Protein 7LTW (pdb70)

GO terms:
  GO:0005886 plasma membrane (C, IDA)
  GO:0005911 cell-cell junction (C, IDA)
  GO:0042802 identical protein binding (F, IDA)
  GO:0036057 slit diaphragm (C, IDA)
  GO:0001933 negative regulation of protein phosphorylation (P, IGI)
  GO:0098609 cell-cell adhesion (P, IGI)
  GO:0005515 protein binding (F, IPI)

Solvent-accessible surface area: 10447 Å² total; per-residue (Å²): 121,121,49,70,36,114,71,56,0,112,94,52,87,14,85,64,39,97,78,1,109,0,19,0,8,4,9,59,35,237,28,52,6,1,0,2,30,80,20,14,0,1,4,17,105,74,92,2,40,58,43,121,40,7,85,8,40,41,103,68,93,95,4,49,7,10,0,24,0,116,56,0,66,102,122,0,79,2,32,0,23,0,0,0,0,50,46,26,51,91,4,119,80,0,65,0,81,14,112,76,76,176,221,130,118,47,74,38,114,71,57,0,110,97,52,82,14,91,61,42,100,79,1,108,0,17,0,8,4,10,57,28,208,26,52,6,0,1,4,30,82,20,16,0,2,4,18,116,78,114,1,50,56,45,120,32,6,76,8,34,41,92,65,72,87,6,47,9,6,0,24,0,114,64,2,62,108,114,0,85,2,33,0,24,0,0,0,0,45,51,26,54,92,5,120,82,0,62,0,75,13,111,91,48,155,147,210

Nearest PDB structures (foldseek):
  7ltw-assembly1_A  TM=1.010E+00  e=1.486E-23  Mus musculus
  4of8-assembly2_B  TM=9.597E-01  e=4.638E-14  Drosophila melanogaster
  7lu6-assembly1_B  TM=9.644E-01  e=9.516E-14  Mus musculus
  4ofi-assembly2_C  TM=9.511E-01  e=1.732E-13  Drosophila melanogaster
  4ofd-assembly1_B  TM=9.726E-01  e=6.869E-13  Mus musculus

B-factor: mean 20.09, std 12.35, range [5.93, 94.22]

Sequence (207 aa):
ADPHFLQQPEDMVVLLGEEARLPCALGAYR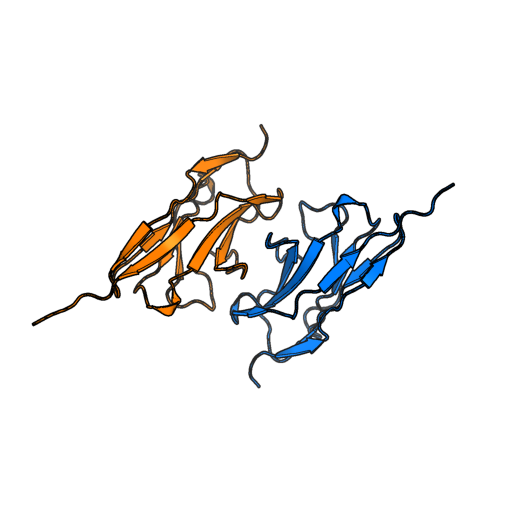RGLVQWTKDGLALGGERDLPGWSRYWISGNSASGQHDLHIKPVELEDEASYECQASQAGLRSRPAQLHVMMVPHHADPHFLQQPEDMVVLLGEEARLPCALGAYRGLVQWTKDGLALGGERDLPGWSRYWISGNSASGQHDLHIKPVEELEDEASYECQASQAGLRSRPAQLHVMVPHHH

Organism: Mus musculus (NCBI:txid10090)

Structure (mmCIF, N/CA/C/O backbone):
data_7LTW
#
_entry.id   7LTW
#
_cell.length_a   109.137
_cell.length_b   48.444
_cell.length_c   44.102
_cell.angle_alpha   90.000
_cell.angle_beta   107.006
_cell.angle_gamma   90.000
#
_symmetry.space_group_name_H-M   'C 1 2 1'
#
loop_
_entity.id
_entity.type
_entity.pdbx_description
1 polymer 'Kin of IRRE-like protein 2'
2 non-polymer 'SODIUM ION'
3 water water
#
loop_
_atom_site.group_PDB
_atom_site.id
_atom_site.type_symbol
_atom_site.label_atom_id
_atom_site.label_alt_id
_atom_site.label_comp_id
_atom_site.label_asym_id
_atom_site.label_entity_id
_atom_site.label_seq_id
_atom_site.pdbx_PDB_ins_code
_atom_site.Cartn_x
_atom_site.Cartn_y
_atom_site.Cartn_z
_atom_site.occupancy
_atom_site.B_iso_or_equiv
_atom_site.auth_seq_id
_atom_site.auth_comp_id
_atom_site.auth_asym_id
_atom_site.auth_atom_id
_atom_site.pdbx_PDB_model_num
ATOM 1 N N . ALA A 1 1 ? -23.30050 -8.36940 -5.59076 1.000 13.74682 19 ALA A N 1
ATOM 2 C CA . ALA A 1 1 ? -22.01597 -8.08320 -4.96148 1.000 14.07136 19 ALA A CA 1
ATOM 3 C C . ALA A 1 1 ? -22.19728 -7.66195 -3.50783 1.000 14.81165 19 ALA A C 1
ATOM 4 O O . ALA A 1 1 ? -23.25190 -7.15087 -3.13556 1.000 12.31919 19 ALA A O 1
ATOM 6 N N . ASP A 1 2 ? -21.17316 -7.89432 -2.68864 1.000 12.76793 20 ASP A N 1
ATOM 7 C CA . ASP A 1 2 ? -21.15207 -7.32320 -1.35072 1.000 14.24236 20 ASP A CA 1
ATOM 8 C C . ASP A 1 2 ? -20.86249 -5.82575 -1.44424 1.000 14.98126 20 ASP A C 1
ATOM 9 O O . ASP A 1 2 ? -20.25475 -5.37178 -2.41653 1.000 11.96495 20 ASP A O 1
ATOM 14 N N . PRO A 1 3 ? -21.28820 -5.03691 -0.45329 1.000 14.10342 21 PRO A N 1
ATOM 15 C CA . P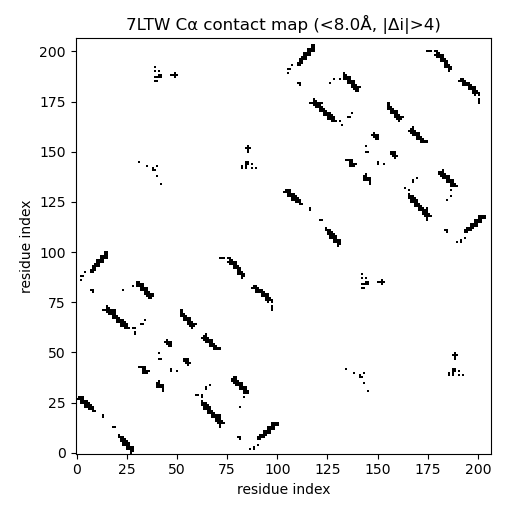RO A 1 3 ? -20.91162 -3.61715 -0.43435 1.000 9.97879 21 PRO A CA 1
ATOM 16 C C . PRO A 1 3 ? -19.40227 -3.46146 -0.55351 1.000 11.55151 21 PRO A C 1
ATOM 17 O O . PRO A 1 3 ? -18.63652 -4.20874 0.05854 1.000 11.11637 21 PRO A O 1
ATOM 21 N N . HIS A 1 4 ? -18.97493 -2.49443 -1.36703 1.000 10.88828 22 HIS A N 1
ATOM 22 C CA . HIS A 1 4 ? -17.55603 -2.27942 -1.62113 1.000 12.11723 22 HIS A CA 1
ATOM 23 C C . HIS A 1 4 ? -17.32001 -0.82967 -2.01338 1.000 11.02716 22 HIS A C 1
ATOM 24 O O . HIS A 1 4 ? -18.21602 -0.15706 -2.53186 1.000 10.79277 22 HIS A O 1
ATOM 31 N N . PHE A 1 5 ? -16.09494 -0.36091 -1.78687 1.000 10.14396 23 PHE A N 1
ATOM 32 C CA . PHE A 1 5 ? -15.72151 0.98115 -2.20951 1.000 10.00498 23 PHE A CA 1
ATOM 33 C C . PHE A 1 5 ? -15.43318 1.01601 -3.70415 1.000 14.32146 23 PHE A C 1
ATOM 34 O O . PHE A 1 5 ? -14.72227 0.15623 -4.23307 1.000 13.88960 23 PHE A O 1
ATOM 42 N N . LEU A 1 6 ? -16.00374 2.00787 -4.38311 1.000 11.21334 24 LEU A N 1
ATOM 43 C CA . LEU A 1 6 ? -15.62308 2.34163 -5.74799 1.000 11.84992 24 LEU A CA 1
ATOM 44 C C . LEU A 1 6 ? -14.63169 3.49240 -5.80820 1.000 13.55481 24 LEU A C 1
ATOM 45 O O . LEU A 1 6 ? -13.86009 3.58322 -6.76712 1.000 10.74523 24 LEU A O 1
ATOM 50 N N . GLN A 1 7 ? -14.63990 4.37496 -4.81088 1.000 9.09777 25 GLN A N 1
ATOM 51 C CA . GLN A 1 7 ? -13.63399 5.41992 -4.70474 1.000 8.44049 25 GLN A CA 1
ATOM 52 C C . GLN A 1 7 ? -13.39556 5.69875 -3.23084 1.000 9.65518 25 GLN A C 1
ATOM 53 O O . GLN A 1 7 ? -14.33958 5.70695 -2.44075 1.000 9.78842 25 GLN A O 1
ATOM 59 N N . GLN A 1 8 ? -12.13458 5.89797 -2.86231 1.000 9.33935 26 GLN A N 1
ATOM 60 C CA . GLN A 1 8 ? -11.78850 6.20410 -1.48285 1.000 10.63669 26 GLN A CA 1
ATOM 61 C C . GLN A 1 8 ? -10.97503 7.48645 -1.42952 1.000 12.02101 26 GLN A C 1
ATOM 62 O O . GLN A 1 8 ? -10.27635 7.82026 -2.39036 1.000 10.89604 26 GLN A O 1
ATOM 68 N N . PRO A 1 9 ? -11.05284 8.22901 -0.32658 1.000 10.09356 27 PRO A N 1
ATOM 69 C CA . PRO A 1 9 ? -10.27463 9.46472 -0.21678 1.000 9.47120 27 PRO A CA 1
ATOM 70 C C . PRO A 1 9 ? -8.79962 9.16660 0.00874 1.000 12.19856 27 PRO A C 1
ATOM 71 O O . PRO A 1 9 ? -8.40640 8.06317 0.38852 1.000 14.39323 27 PRO A O 1
ATOM 75 N N . GLU A 1 10 ? -7.97085 10.17544 -0.23667 1.000 14.44483 28 GLU A N 1
ATOM 76 C CA . GLU A 1 10 ? -6.54564 10.04423 0.02190 1.000 20.46722 28 GLU A CA 1
ATOM 77 C C . GLU A 1 10 ? -6.03642 11.32802 0.65585 1.000 16.77235 28 GLU A C 1
ATOM 78 O O . GLU A 1 10 ? -6.72605 12.34991 0.67360 1.000 13.11625 28 GLU A O 1
ATOM 84 N N . ASP A 1 11 ? -4.82065 11.25321 1.20004 1.000 15.09282 29 ASP A N 1
ATOM 85 C CA . ASP A 1 11 ? -4.18395 12.41835 1.80012 1.000 16.23137 29 ASP A CA 1
ATOM 86 C C . ASP A 1 11 ? -4.21752 13.58782 0.82858 1.000 14.83210 29 ASP A C 1
ATOM 87 O O . ASP A 1 11 ? -4.04878 13.41308 -0.38027 1.000 15.10904 29 ASP A O 1
ATOM 92 N N . MET A 1 12 ? -4.45049 14.78432 1.35750 1.000 14.57504 30 MET A N 1
ATOM 93 C CA . MET A 1 12 ? -4.52345 15.95906 0.50570 1.000 14.49803 30 MET A CA 1
ATOM 94 C C . MET A 1 12 ? -4.13267 17.19112 1.30695 1.000 16.80629 30 MET A C 1
ATOM 95 O O . MET A 1 12 ? -4.30993 17.24307 2.52567 1.000 13.79371 30 MET A O 1
ATOM 100 N N . VAL A 1 13 ? -3.58113 18.17574 0.60534 1.000 16.03101 31 VAL A N 1
ATOM 101 C CA . VAL A 1 13 ? -3.22053 19.46428 1.18058 1.000 14.43271 31 VAL A CA 1
ATOM 102 C C . VAL A 1 13 ? -4.06683 20.52792 0.49792 1.000 14.59276 31 VAL A C 1
ATOM 103 O O . VAL A 1 13 ? -4.13958 20.57379 -0.73657 1.000 17.44239 31 VAL A O 1
ATOM 107 N N . VAL A 1 14 ? -4.71093 21.37395 1.29609 1.000 14.63268 32 VAL A N 1
ATOM 108 C CA . VAL A 1 14 ? -5.61090 22.39680 0.78456 1.000 14.70944 32 VAL A CA 1
ATOM 109 C C . VAL A 1 14 ? -5.18250 23.74373 1.34761 1.000 17.51169 32 VAL A C 1
ATOM 110 O O . VAL A 1 14 ? -4.81206 23.84850 2.52221 1.000 16.83355 32 VAL A O 1
ATOM 114 N N . LEU A 1 15 ? -5.21168 24.76775 0.49983 1.000 15.05579 33 LEU A N 1
ATOM 115 C CA . LEU A 1 15 ? -4.87201 26.11312 0.93496 1.000 17.13111 33 LEU A CA 1
ATOM 116 C C . LEU A 1 15 ? -5.96114 26.65792 1.85033 1.000 16.06786 33 LEU A C 1
ATOM 117 O O . LEU A 1 15 ? -7.15445 26.49851 1.57750 1.000 14.73181 33 LEU A O 1
ATOM 122 N N . LEU A 1 16 ? -5.54306 27.29086 2.94903 1.000 16.17535 34 LEU A N 1
ATOM 123 C CA . LEU A 1 16 ? -6.48798 27.89048 3.88597 1.000 16.74507 34 LEU A CA 1
ATOM 124 C C . LEU A 1 16 ? -7.48907 28.76554 3.14333 1.000 18.55013 34 LEU A C 1
ATOM 125 O O . LEU A 1 16 ? -7.11026 29.57788 2.29452 1.000 16.27931 34 LEU A O 1
ATOM 130 N N . GLY A 1 17 ? -8.77574 28.56194 3.43488 1.000 14.98087 35 GLY A N 1
ATOM 131 C CA . GLY A 1 17 ? -9.83393 29.35710 2.84680 1.000 15.84652 35 GLY A CA 1
ATOM 132 C C . GLY A 1 17 ? -10.43391 28.81788 1.56353 1.000 19.84994 35 GLY A C 1
ATOM 133 O O . GLY A 1 17 ? -11.45216 29.35371 1.10684 1.000 17.70431 35 GLY A O 1
ATOM 134 N N . GLU A 1 18 ? -9.83978 27.78934 0.95924 1.000 14.18907 36 GLU A N 1
ATOM 135 C CA . GLU A 1 18 ? -10.36950 27.20401 -0.26163 1.000 16.30212 36 GLU A CA 1
ATOM 136 C C . GLU A 1 18 ? -11.38751 26.11669 0.07726 1.000 15.23744 36 GLU A C 1
ATOM 137 O O . GLU A 1 18 ? -11.69489 25.85943 1.24205 1.000 13.81396 36 GLU A O 1
ATOM 143 N N . GLU A 1 19 ? -11.92590 25.47409 -0.95499 1.000 12.27843 37 GLU A N 1
ATOM 144 C CA . GLU A 1 19 ? -12.85572 24.36555 -0.78431 1.000 15.06523 37 GLU A CA 1
ATOM 145 C C . GLU A 1 19 ? -12.11373 23.04567 -0.93744 1.000 14.98165 37 GLU A C 1
ATOM 146 O O . GLU A 1 19 ? -11.29247 22.88763 -1.84390 1.000 17.62574 37 GLU A O 1
ATOM 152 N N . ALA A 1 20 ? -12.39825 22.10247 -0.04508 1.000 12.12480 38 ALA A N 1
ATOM 153 C CA . ALA A 1 20 ? -11.83938 20.76289 -0.12802 1.000 11.76258 38 ALA A CA 1
ATOM 154 C C . ALA A 1 20 ? -12.93301 19.77066 -0.49655 1.000 12.28645 38 ALA A C 1
ATOM 155 O O . ALA A 1 20 ? -14.07643 19.90441 -0.05328 1.000 9.90379 38 ALA A O 1
ATOM 157 N N . ARG A 1 21 ? -12.58040 18.78940 -1.32707 1.000 9.79925 39 ARG A N 1
ATOM 158 C CA . ARG A 1 21 ? -13.45126 17.66420 -1.64223 1.000 12.30864 39 ARG A CA 1
ATOM 159 C C . ARG A 1 21 ? -12.71217 16.38578 -1.28690 1.000 12.50608 39 ARG A C 1
ATOM 160 O O . ARG A 1 21 ? -11.65009 16.10554 -1.85259 1.000 11.38320 39 ARG A O 1
ATOM 168 N N . LEU A 1 22 ? -13.26412 15.62163 -0.34577 1.000 8.76997 40 LEU A N 1
ATOM 169 C CA . LEU A 1 22 ? -12.74350 14.29696 -0.05092 1.000 9.73951 40 LEU A CA 1
ATOM 170 C C . LEU A 1 22 ? -13.66238 13.27448 -0.69641 1.000 10.65615 40 LEU A C 1
ATOM 171 O O . LEU A 1 22 ? -14.80660 13.11608 -0.24258 1.000 10.16536 40 LEU A O 1
ATOM 176 N N . PRO A 1 23 ? -13.22833 12.56396 -1.73325 1.000 9.43835 41 PRO A N 1
ATOM 177 C CA . PRO A 1 23 ? -14.15716 11.71575 -2.48256 1.000 7.91122 41 PRO A CA 1
ATOM 178 C C . PRO A 1 23 ? -14.43501 10.38970 -1.79929 1.000 8.90714 41 PRO A C 1
ATOM 179 O O . PRO A 1 23 ? -13.58428 9.81288 -1.11780 1.000 9.15634 41 PRO A O 1
ATOM 183 N N . CYS A 1 24 ? -15.65170 9.89969 -2.02018 1.000 8.20046 42 CYS A N 1
ATOM 184 C CA . CYS A 1 24 ? -16.03661 8.57196 -1.56317 1.000 8.78023 42 CYS A CA 1
ATOM 185 C C . CYS A 1 24 ? -17.16808 8.06390 -2.43759 1.000 8.72757 42 CYS A C 1
ATOM 186 O O . CYS A 1 24 ? -18.12755 8.79430 -2.69788 1.000 11.06870 42 CYS A O 1
ATOM 189 N N . ALA A 1 25 ? -17.05641 6.81710 -2.88237 1.000 10.47008 43 ALA A N 1
ATOM 190 C CA . ALA A 1 25 ? -18.12469 6.18301 -3.63641 1.000 9.58470 43 ALA A CA 1
ATOM 191 C C . ALA A 1 25 ? -18.22415 4.72965 -3.21094 1.000 8.79131 43 ALA A C 1
ATOM 192 O O . ALA A 1 25 ? -17.20620 4.06848 -2.98550 1.000 9.16840 43 ALA A O 1
ATOM 194 N N . LEU A 1 26 ? -19.45574 4.24153 -3.09431 1.000 11.69911 44 LEU A N 1
ATOM 195 C CA . LEU A 1 26 ? -19.71953 2.87400 -2.67254 1.000 10.51084 44 LEU A CA 1
ATOM 196 C C . LEU A 1 26 ? -20.60034 2.18099 -3.70205 1.000 12.00256 44 LEU A C 1
ATOM 197 O O . LEU A 1 26 ? -21.53349 2.78275 -4.24320 1.000 14.74475 44 LEU A O 1
ATOM 202 N N . GLY A 1 27 ? -20.28692 0.92000 -3.97694 1.000 10.71311 45 GLY A N 1
ATOM 203 C CA . GLY A 1 27 ? -21.09850 0.08140 -4.83857 1.000 14.32562 45 GLY A CA 1
ATOM 204 C C . GLY A 1 27 ? -21.84770 -0.95950 -4.02882 1.000 13.85059 45 GLY A C 1
ATOM 205 O O . GLY A 1 27 ? -21.35329 -1.44402 -3.00634 1.000 10.09571 45 GLY A O 1
ATOM 206 N N . ALA A 1 28 ? -23.05091 -1.29867 -4.50074 1.000 10.40972 46 ALA A N 1
ATOM 207 C CA . ALA A 1 28 ? -23.86396 -2.37651 -3.93095 1.000 10.71885 46 ALA A CA 1
ATOM 208 C C . ALA A 1 28 ? -24.18253 -2.11832 -2.46264 1.000 12.89369 46 ALA A C 1
ATOM 209 O O . ALA A 1 28 ? -24.12237 -3.01826 -1.62831 1.000 14.10617 46 ALA A O 1
ATOM 211 N N . TYR A 1 29 ? -24.54224 -0.87758 -2.14604 1.000 13.19026 47 TYR A N 1
ATOM 212 C CA . TYR A 1 29 ? -24.86969 -0.48439 -0.77784 1.000 14.45218 47 TYR A CA 1
ATOM 213 C C . TYR A 1 29 ? -25.85617 0.67199 -0.83006 1.000 15.05040 47 TYR A C 1
ATOM 214 O O . TYR A 1 29 ? -25.57587 1.67424 -1.49354 1.000 21.44558 47 TYR A O 1
ATOM 223 N N . ARG A 1 30 ? -26.99455 0.54193 -0.15113 1.000 18.58688 48 ARG A N 1
ATOM 224 C CA A ARG A 1 30 ? -27.98000 1.60953 -0.11219 0.519 21.81412 48 ARG A CA 1
ATOM 225 C CA B ARG A 1 30 ? -27.99295 1.59816 -0.10871 0.481 21.80942 48 ARG A CA 1
ATOM 226 C C . ARG A 1 30 ? -28.26751 2.10781 1.30080 1.000 23.41123 48 ARG A C 1
ATOM 227 O O . ARG A 1 30 ? -29.13574 2.95756 1.47392 1.000 23.89869 48 ARG A O 1
ATOM 242 N N . GLY A 1 31 ? -27.52892 1.64289 2.30262 1.000 18.39706 49 GLY A N 1
ATOM 243 C CA . GLY A 1 31 ? -27.72828 2.07035 3.67365 1.000 15.61722 49 GLY A CA 1
ATOM 244 C C . GLY A 1 31 ? -27.02258 3.37367 4.00784 1.000 17.43633 49 GLY A C 1
ATOM 245 O O . GLY A 1 31 ? -26.62219 4.15142 3.13683 1.000 16.57154 49 GLY A O 1
ATOM 246 N N . LEU A 1 32 ? -26.84574 3.59289 5.30868 1.000 13.41214 50 LEU A N 1
ATOM 247 C CA . LEU A 1 32 ? -26.27842 4.84157 5.80856 1.000 12.34162 50 LEU A CA 1
ATOM 248 C C . LEU A 1 32 ? -24.79307 4.95725 5.47618 1.000 9.62424 50 LEU A C 1
ATOM 249 O O . LEU A 1 32 ? -24.01776 4.02431 5.71739 1.000 11.37326 50 LEU A O 1
ATOM 254 N N . VAL A 1 33 ? -24.39425 6.11800 4.95189 1.000 12.52101 51 VAL A N 1
ATOM 255 C CA . VAL A 1 33 ? -22.99305 6.45346 4.71237 1.000 9.93448 51 VAL A CA 1
ATOM 256 C C . VAL A 1 33 ? -22.66250 7.72186 5.48784 1.000 9.51352 51 VAL A C 1
ATOM 257 O O . VAL A 1 33 ? -23.41661 8.70050 5.43554 1.000 10.48966 51 VAL A O 1
ATOM 261 N N . GLN A 1 34 ? -21.53185 7.72227 6.19086 1.000 8.31395 52 GLN A N 1
ATOM 262 C CA . GLN A 1 34 ? -21.12903 8.94650 6.87045 1.000 11.19099 52 GLN A CA 1
ATOM 263 C C . GLN A 1 34 ? -19.61327 9.03148 6.96858 1.000 11.84863 52 GLN A C 1
ATOM 264 O O . GLN A 1 34 ? -18.89034 8.06958 6.69510 1.000 11.51222 52 GLN A O 1
ATOM 270 N N . TRP A 1 35 ? -19.14466 10.21059 7.37129 1.000 6.97799 53 TRP A N 1
ATOM 271 C CA . TRP A 1 35 ? -17.72881 10.50901 7.51141 1.000 8.73525 53 TRP A CA 1
ATOM 272 C C . TRP A 1 35 ? -17.36358 10.64577 8.98192 1.000 8.26712 53 TRP A C 1
ATOM 273 O O . TRP A 1 35 ? -18.16153 11.11832 9.79593 1.000 11.21910 53 TRP A O 1
ATOM 284 N N . THR A 1 36 ? -16.15130 10.22399 9.31968 1.000 8.02643 54 THR A N 1
ATOM 285 C CA . THR A 1 36 ? -15.58604 10.51738 10.62488 1.000 7.86260 54 THR A CA 1
ATOM 286 C C . THR A 1 36 ? -14.39076 11.44590 10.46591 1.000 8.62417 54 THR A C 1
ATOM 287 O O . THR A 1 36 ? -13.66012 11.38489 9.47586 1.000 7.77808 54 THR A O 1
ATOM 291 N N . LYS A 1 37 ? -14.21120 12.30847 11.45887 1.000 9.60241 55 LYS A N 1
ATOM 292 C CA . LYS A 1 37 ? -13.13059 13.28767 11.51610 1.000 7.74746 55 LYS A CA 1
ATOM 293 C C . LYS A 1 37 ? -12.38275 13.03506 12.81920 1.000 10.08158 55 LYS A C 1
ATOM 294 O O . LYS A 1 37 ? -12.91008 13.31591 13.90103 1.000 10.40181 55 LYS A O 1
ATOM 300 N N . ASP A 1 38 ? -11.17500 12.47693 12.72158 1.000 10.08486 56 ASP A N 1
ATOM 301 C CA . ASP A 1 38 ? -10.42864 12.00994 13.89680 1.000 13.45370 56 ASP A CA 1
ATOM 302 C C . ASP A 1 38 ? -11.29704 11.13229 14.79845 1.000 12.46051 56 ASP A C 1
ATOM 303 O O . ASP A 1 38 ? -11.25795 11.23754 16.02713 1.000 13.77590 56 ASP A O 1
ATOM 308 N N . GLY A 1 39 ? -12.10365 10.26586 14.18476 1.000 10.63836 57 GLY A N 1
ATOM 309 C CA . GLY A 1 39 ? -12.94169 9.35527 14.93843 1.000 10.64811 57 GLY A CA 1
ATOM 310 C C . GLY A 1 39 ? -14.28170 9.90816 15.37608 1.000 11.85877 57 GLY A C 1
ATOM 311 O O . GLY A 1 39 ? -15.07217 9.16499 15.97196 1.000 12.29213 57 GLY A O 1
ATOM 312 N N . LEU A 1 40 ? -14.56203 11.18296 15.11493 1.000 9.38680 58 LEU A N 1
ATOM 313 C CA . LEU A 1 40 ? -15.85613 11.78327 15.42779 1.000 10.26989 58 LEU A CA 1
ATOM 314 C C . LEU A 1 40 ? -16.76425 11.65310 14.21043 1.000 10.23631 58 LEU A C 1
ATOM 315 O O . LEU A 1 40 ? -16.48391 12.22988 13.15609 1.000 8.97593 58 LEU A O 1
ATOM 320 N N . ALA A 1 41 ? -17.85426 10.90269 14.34982 1.000 9.30585 59 ALA A N 1
ATOM 321 C CA . ALA A 1 41 ? -18.78806 10.75648 13.24173 1.000 9.45260 59 ALA A CA 1
ATOM 322 C C . ALA A 1 41 ? -19.55765 12.05417 13.03331 1.000 11.71986 59 ALA A C 1
ATOM 323 O O . ALA A 1 41 ? -20.12481 12.61602 13.97693 1.000 10.57784 59 ALA A O 1
ATOM 325 N N . LEU A 1 42 ? -19.57203 12.53298 11.79184 1.000 9.49433 60 LEU A N 1
ATOM 326 C CA . LEU A 1 42 ? -20.20954 13.80646 11.48869 1.000 10.48184 60 LEU A CA 1
ATOM 327 C C . LEU A 1 42 ? -21.71414 13.68930 11.29101 1.000 9.89396 60 LEU A C 1
ATOM 328 O O . LEU A 1 42 ? -22.42087 14.69198 11.44194 1.000 13.04537 60 LEU A O 1
ATOM 333 N N . GLY A 1 43 ? -22.21412 12.50895 10.95540 1.000 11.01429 61 GLY A N 1
ATOM 334 C CA . GLY A 1 43 ? -23.62452 12.30089 10.69889 1.000 10.73917 61 GLY A CA 1
ATOM 335 C C . GLY A 1 43 ? -23.88919 11.91795 9.25230 1.000 11.80985 61 GLY A C 1
ATOM 336 O O . GLY A 1 43 ? -23.03251 12.02285 8.37732 1.000 14.24003 61 GLY A O 1
ATOM 337 N N . GLY A 1 44 ? -25.12353 11.47658 9.02156 1.000 13.36162 62 GLY A N 1
ATOM 338 C CA . GLY A 1 44 ? -25.51420 10.96789 7.72030 1.000 14.95221 62 GLY A CA 1
ATOM 339 C C . GLY A 1 44 ? -26.36634 11.89641 6.87613 1.000 13.65235 62 GLY A C 1
ATOM 340 O O . GLY A 1 44 ? -26.46287 11.69953 5.66066 1.000 15.54261 62 GLY A O 1
ATOM 341 N N . GLU A 1 45 ? -27.00401 12.89555 7.48729 1.000 13.86545 63 GLU A N 1
ATOM 342 C CA . GLU A 1 45 ? -27.81075 13.82680 6.70428 1.000 13.53208 63 GLU A CA 1
ATOM 343 C C . GLU A 1 45 ? -26.91898 14.59803 5.74347 1.000 10.58266 63 GLU A C 1
ATOM 344 O O . GLU A 1 45 ? -25.85302 15.08445 6.12655 1.000 11.16894 63 GLU A O 1
ATOM 350 N N . ARG A 1 46 ? -27.35572 14.70614 4.48568 1.000 12.20085 64 ARG A N 1
ATOM 351 C CA . ARG A 1 46 ? -26.46186 15.21688 3.44654 1.000 11.84328 64 ARG A CA 1
ATOM 352 C C . ARG A 1 46 ? -26.08659 16.67269 3.68339 1.000 12.30224 64 ARG A C 1
ATOM 353 O O . ARG A 1 46 ? -25.02737 17.11907 3.23047 1.000 14.35988 64 ARG A O 1
ATOM 361 N N . ASP A 1 47 ? -26.93237 17.43247 4.37663 1.000 11.30723 65 ASP A N 1
ATOM 362 C CA . ASP A 1 47 ? -26.56581 18.80110 4.71122 1.000 14.60219 65 ASP A CA 1
ATOM 363 C C . ASP A 1 47 ? -25.62139 18.88081 5.90438 1.000 14.53677 65 ASP A C 1
ATOM 364 O O . ASP A 1 47 ? -25.11945 19.97277 6.20379 1.000 12.76742 65 ASP A O 1
ATOM 369 N N . LEU A 1 48 ? -25.34993 17.74774 6.57087 1.000 10.17455 66 LEU A N 1
ATOM 370 C CA . LEU A 1 48 ? -24.56237 17.68012 7.80064 1.000 12.72392 66 LEU A CA 1
ATOM 371 C C . LEU A 1 48 ? -24.93818 18.80823 8.75403 1.000 11.41045 66 LEU A C 1
ATOM 372 O O . LEU A 1 48 ? -24.13656 19.72478 8.98827 1.000 10.75121 66 LEU A O 1
ATOM 377 N N . PRO A 1 49 ? -26.13470 18.76163 9.33739 1.000 12.70082 67 PRO A N 1
ATOM 378 C CA . PRO A 1 49 ? -26.53136 19.80669 10.28583 1.000 12.31228 67 PRO A CA 1
ATOM 379 C C . PRO A 1 49 ? -25.61522 19.81437 11.49913 1.000 13.08788 67 PRO A C 1
ATOM 380 O O . PRO A 1 49 ? -25.14727 18.76849 11.95506 1.000 9.84362 67 PRO A O 1
ATOM 384 N N . GLY A 1 50 ? -25.35913 21.01645 12.01772 1.000 12.81853 68 GLY A N 1
ATOM 385 C CA . GLY A 1 50 ? -24.40562 21.20811 13.08404 1.000 12.22767 68 GLY A CA 1
ATOM 386 C C . GLY A 1 50 ? -23.01308 21.57178 12.62199 1.000 11.55842 68 GLY A C 1
ATOM 387 O O . GLY A 1 50 ? -22.20686 22.03539 13.44063 1.000 11.78421 68 GLY A O 1
ATOM 388 N N . TRP A 1 51 ? -22.70898 21.38147 11.33913 1.000 10.37855 69 TRP A N 1
ATOM 389 C CA . TRP A 1 51 ? -21.39279 21.64173 10.76160 1.000 12.21147 69 TRP A CA 1
ATOM 390 C C . TRP A 1 51 ? -21.59887 22.63393 9.61978 1.000 11.29717 69 TRP A C 1
ATOM 391 O O . T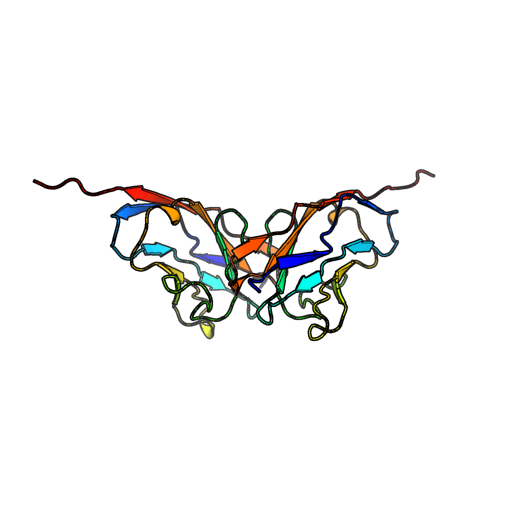RP A 1 51 ? -21.85361 22.24062 8.48012 1.000 10.82556 69 TRP A O 1
ATOM 402 N N . SER A 1 52 ? -21.48513 23.92898 9.92950 1.000 13.38099 70 SER A N 1
ATOM 403 C CA . SER A 1 52 ? -21.92542 24.95568 8.99055 1.000 11.72642 70 SER A CA 1
ATOM 404 C C . SER A 1 52 ? -21.10891 24.97846 7.70299 1.000 14.20911 70 SER A C 1
ATOM 405 O O . SER A 1 52 ? -21.59868 25.48421 6.68630 1.000 11.56795 70 SER A O 1
ATOM 408 N N . ARG A 1 53 ? -19.88868 24.43874 7.71287 1.000 10.09732 71 ARG A N 1
ATOM 409 C CA . ARG A 1 53 ? -19.02308 24.45430 6.53919 1.000 11.86797 71 ARG A CA 1
ATOM 410 C C . ARG A 1 53 ? -18.87348 23.09384 5.86566 1.000 11.96543 71 ARG A C 1
ATOM 411 O O . ARG A 1 53 ? -18.14013 22.99147 4.87454 1.000 11.16570 71 ARG A O 1
ATOM 419 N N . TYR A 1 54 ? -19.54750 22.05403 6.35797 1.000 11.00438 72 TYR A N 1
ATOM 420 C CA . TYR A 1 54 ? -19.44729 20.70916 5.80385 1.000 8.68492 72 TYR A CA 1
ATOM 421 C C . TYR A 1 54 ? -20.76271 20.29298 5.15684 1.000 9.23335 72 TYR A C 1
ATOM 422 O O . TYR A 1 54 ? -21.84619 20.63715 5.63683 1.000 10.69198 72 TYR A O 1
ATOM 431 N N . TRP A 1 55 ? -20.65883 19.52118 4.07734 1.000 9.23079 73 TRP A N 1
ATOM 432 C CA . TRP A 1 55 ? -21.82294 18.85669 3.50387 1.000 8.92532 73 TRP A CA 1
ATOM 433 C C . TRP A 1 55 ? -21.34733 17.67576 2.67090 1.000 12.09605 73 TRP A C 1
ATOM 434 O O . TRP A 1 55 ? -20.16956 17.57795 2.31639 1.000 11.53374 73 TRP A O 1
ATOM 445 N N . ILE A 1 56 ? -22.27782 16.76912 2.38196 1.000 9.49670 74 ILE A N 1
ATOM 446 C CA . ILE A 1 56 ? -22.01742 15.60811 1.53700 1.000 7.01018 74 ILE A CA 1
ATOM 447 C C . ILE A 1 56 ? -22.66726 15.85475 0.18674 1.000 12.88768 74 ILE A C 1
ATOM 448 O O . ILE A 1 56 ? -23.85835 16.18185 0.11088 1.000 11.51807 74 ILE A O 1
ATOM 453 N N . SER A 1 57 ? -21.89240 15.70641 -0.87857 1.000 12.94825 75 SER A N 1
ATOM 454 C CA . SER A 1 57 ? -22.37899 15.98947 -2.21770 1.000 18.76106 75 SER A CA 1
ATOM 455 C C . SER A 1 57 ? -22.45710 14.71293 -3.04062 1.000 28.33295 75 SER A C 1
ATOM 456 O O . SER A 1 57 ? -21.71041 13.75397 -2.81785 1.000 19.79610 75 SER A O 1
ATOM 459 N N . GLY A 1 58 ? -23.35335 14.72687 -4.00576 1.000 35.86759 76 GLY A N 1
ATOM 460 C CA . GLY A 1 58 ? -23.56961 13.58732 -4.86480 1.000 38.72260 76 GLY A CA 1
ATOM 461 C C . GLY A 1 58 ? -24.92574 12.96019 -4.60983 1.000 44.42501 76 GLY A C 1
ATOM 462 O O . GLY A 1 58 ? -25.51481 13.09218 -3.52714 1.000 41.39792 76 GLY A O 1
ATOM 463 N N . ASN A 1 59 ? -25.43991 12.28192 -5.62764 1.000 53.71724 77 ASN A N 1
ATOM 464 C CA . ASN A 1 59 ? -26.69099 11.55388 -5.49122 1.000 61.29166 77 ASN A CA 1
ATOM 465 C C . ASN A 1 59 ? -26.39262 10.17917 -4.90668 1.000 61.07293 77 ASN A C 1
ATOM 466 O O . ASN A 1 59 ? -25.60120 9.41628 -5.47448 1.000 53.56212 77 ASN A O 1
ATOM 471 N N . SER A 1 60 ? -27.01546 9.87043 -3.76453 1.000 58.93058 78 SER A N 1
ATOM 472 C CA . SER A 1 60 ? -26.81607 8.57260 -3.12869 1.000 58.97718 78 SER A CA 1
ATOM 473 C C . SER A 1 60 ? -27.29186 7.42303 -4.00717 1.000 58.93287 78 SER A C 1
ATOM 474 O O . SER A 1 60 ? -26.93562 6.26822 -3.74555 1.000 55.61764 78 SER A O 1
ATOM 477 N N . ALA A 1 61 ? -28.09429 7.71212 -5.03430 1.000 54.63536 79 ALA A N 1
ATOM 478 C CA . ALA A 1 61 ? -28.47659 6.68212 -5.99295 1.000 56.35373 79 ALA A CA 1
ATOM 479 C C . ALA A 1 61 ? -27.26037 6.17800 -6.75840 1.000 54.24575 79 ALA A C 1
ATOM 480 O O . ALA A 1 61 ? -27.03168 4.96676 -6.85861 1.000 56.73354 79 ALA A O 1
ATOM 482 N N . SER A 1 62 ? -26.46156 7.10025 -7.30301 1.000 54.59089 80 SER A N 1
ATOM 483 C CA . SER A 1 62 ? -25.22286 6.71804 -7.96953 1.000 49.58313 80 SER A CA 1
ATOM 484 C C . SER A 1 62 ? -24.19672 6.15515 -6.99754 1.000 42.48443 80 SER A C 1
ATOM 485 O O . SER A 1 62 ? -23.25752 5.47870 -7.42917 1.000 45.96020 80 SER A O 1
ATOM 488 N N . GLY A 1 63 ? -24.35253 6.41641 -5.70379 1.000 36.53345 81 GLY A N 1
ATOM 489 C CA . GLY A 1 63 ? -23.43262 5.90058 -4.71468 1.000 21.68475 81 GLY A CA 1
ATOM 490 C C . GLY A 1 63 ? -22.24769 6.78658 -4.41386 1.000 18.05804 81 GLY A C 1
ATOM 491 O O . GLY A 1 63 ? -21.25303 6.29339 -3.87503 1.000 13.62584 81 GLY A O 1
ATOM 492 N N . GLN A 1 64 ? -22.31310 8.07354 -4.74641 1.000 14.68331 82 GLN A N 1
ATOM 493 C CA . GLN A 1 64 ? -21.23904 9.01385 -4.45035 1.000 13.69781 82 GLN A CA 1
ATOM 494 C C . GLN A 1 64 ? -21.56994 9.75489 -3.16065 1.000 14.23057 82 GLN A C 1
ATOM 495 O O . GLN A 1 64 ? -22.69765 10.22962 -2.98188 1.000 13.37364 82 GLN A O 1
ATOM 501 N N . HIS A 1 65 ? -20.58723 9.84893 -2.26458 1.000 8.83583 83 HIS A N 1
ATOM 502 C CA . HIS A 1 65 ? -20.78133 10.43934 -0.94616 1.000 11.59403 83 HIS A CA 1
ATOM 503 C C . HIS A 1 65 ? -19.57667 11.31754 -0.59548 1.000 9.90376 83 HIS A C 1
ATOM 504 O O . HIS A 1 65 ? -18.91711 11.13922 0.42204 1.000 8.53499 83 HIS A O 1
ATOM 511 N N . ASP A 1 66 ? -19.28322 12.28918 -1.45842 1.000 9.76022 84 ASP A N 1
ATOM 512 C CA . ASP A 1 66 ? -18.11179 13.13988 -1.27289 1.000 9.71652 84 ASP A CA 1
ATOM 513 C C . ASP A 1 66 ? -18.32640 14.11921 -0.12267 1.000 7.55187 84 ASP A C 1
ATOM 514 O O . ASP A 1 66 ? -19.36988 14.76938 -0.03818 1.000 9.19824 84 ASP A O 1
ATOM 519 N N . LEU A 1 67 ? -17.32689 14.24814 0.74818 1.000 8.35872 85 LEU A N 1
ATOM 520 C CA . LEU A 1 67 ? -17.35149 15.25993 1.79761 1.000 9.18613 85 LEU A CA 1
ATOM 521 C C . LEU A 1 67 ? -16.76840 16.56401 1.26705 1.000 11.28375 85 LEU A C 1
ATOM 522 O O . LEU A 1 67 ? -15.65602 16.58095 0.72939 1.000 9.83540 85 LEU A O 1
ATOM 527 N N . HIS A 1 68 ? -17.51633 17.65247 1.42763 1.000 9.78828 86 HIS A N 1
ATOM 528 C CA . HIS A 1 68 ? -17.07390 18.97822 1.01780 1.000 11.01243 86 HIS A CA 1
ATOM 529 C C . HIS A 1 68 ? -16.90886 19.87170 2.23643 1.000 10.84506 86 HIS A C 1
ATOM 530 O O . HIS A 1 68 ? -17.72357 19.82848 3.16382 1.000 8.79492 86 HIS A O 1
ATOM 537 N N . ILE A 1 69 ? -15.85490 20.68672 2.21942 1.000 10.06578 87 ILE A N 1
ATOM 538 C CA . ILE A 1 69 ? -15.56300 21.64819 3.27588 1.000 10.71403 87 ILE A CA 1
ATOM 539 C C . ILE A 1 69 ? -15.30727 22.98936 2.60889 1.000 9.02823 87 ILE A C 1
ATOM 540 O O . ILE A 1 69 ? -14.42908 23.09565 1.74482 1.000 10.87895 87 ILE A O 1
ATOM 545 N N . LYS A 1 70 ? -16.06024 24.00607 3.00539 1.000 10.10397 88 LYS A N 1
ATOM 546 C CA . LYS A 1 70 ? -15.86635 25.33613 2.43874 1.000 12.33344 88 LYS A CA 1
ATOM 547 C C . LYS A 1 70 ? -16.38960 26.39908 3.39778 1.000 11.51421 88 LYS A C 1
ATOM 548 O O . LYS A 1 70 ? -17.55120 26.33693 3.81501 1.000 13.06624 88 LYS A O 1
ATOM 554 N N . PRO A 1 71 ? -15.55963 27.37078 3.80099 1.000 15.59922 89 PRO A N 1
ATOM 555 C CA . PRO A 1 71 ? -14.12637 27.41396 3.50166 1.000 13.63251 89 PRO A CA 1
ATOM 556 C C . PRO A 1 71 ? -13.31716 26.55486 4.46883 1.000 15.69028 89 PRO A C 1
ATOM 557 O O . PRO A 1 71 ? -13.73192 26.33730 5.60707 1.000 15.53429 89 PRO A O 1
ATOM 561 N N . VAL A 1 72 ? -12.16779 26.06815 4.00822 1.000 13.74172 90 VAL A N 1
ATOM 562 C CA . VAL A 1 72 ? -11.31154 25.24225 4.84750 1.000 12.50242 90 VAL A CA 1
ATOM 563 C C . VAL A 1 72 ? -10.63055 26.10773 5.90092 1.000 16.63626 90 VAL A C 1
ATOM 564 O O . VAL A 1 72 ? -10.08181 27.17514 5.59430 1.000 17.58878 90 VAL A O 1
ATOM 568 N N . GLU A 1 73 ? -10.66418 25.64805 7.15030 1.000 14.38388 91 GLU A N 1
ATOM 569 C CA . GLU A 1 73 ? -10.03112 26.31757 8.27736 1.000 17.52235 91 GLU A CA 1
ATOM 570 C C . GLU A 1 73 ? -9.00670 25.38684 8.91627 1.000 16.05285 91 GLU A C 1
ATOM 571 O O . GLU A 1 73 ? -9.00768 24.17564 8.68841 1.000 12.44629 91 GLU A O 1
ATOM 577 N N . LEU A 1 74 ? -8.12751 25.96776 9.73901 1.000 16.41597 92 LEU A N 1
ATOM 578 C CA . LEU A 1 74 ? -7.10174 25.16855 10.40304 1.000 17.25525 92 LEU A CA 1
ATOM 579 C C . LEU A 1 74 ? -7.70425 24.03690 11.22181 1.000 16.61909 92 LEU A C 1
ATOM 580 O O . LEU A 1 74 ? -7.12164 22.94895 11.29646 1.000 15.66716 92 LEU A O 1
ATOM 585 N N . GLU A 1 75 ? -8.86330 24.26911 11.84162 1.000 14.26851 93 GLU A N 1
ATOM 586 C CA . GLU A 1 75 ? -9.48893 23.23772 12.65912 1.000 18.96581 93 GLU A CA 1
ATOM 587 C C . GLU A 1 75 ? -9.94773 22.03341 11.84552 1.000 14.46953 93 GLU A C 1
ATOM 588 O O . GLU A 1 75 ? -10.36482 21.03385 12.43836 1.000 14.67073 93 GLU A O 1
ATOM 594 N N . ASP A 1 76 ? -9.88065 22.09753 10.51734 1.000 13.72632 94 ASP A N 1
ATOM 595 C CA . ASP A 1 76 ? -10.25951 20.96875 9.67757 1.000 10.76876 94 ASP A CA 1
ATOM 596 C C . ASP A 1 76 ? -9.13585 19.96276 9.48058 1.000 12.47201 94 ASP A C 1
ATOM 597 O O . ASP A 1 76 ? -9.39071 18.87742 8.94810 1.000 12.04779 94 ASP A O 1
ATOM 602 N N . GLU A 1 77 ? -7.90741 20.29260 9.87642 1.000 11.20341 95 GLU A N 1
ATOM 603 C CA . GLU A 1 77 ? -6.82207 19.32233 9.81241 1.000 13.87295 95 GLU A CA 1
ATOM 604 C C . GLU A 1 77 ? -7.15442 18.12392 10.68017 1.000 15.11604 95 GLU A C 1
ATOM 605 O O . GLU A 1 77 ? -7.33863 18.26155 11.89218 1.000 13.71674 95 GLU A O 1
ATOM 611 N N . ALA A 1 78 ? -7.22885 16.95218 10.05897 1.000 11.64209 96 ALA A N 1
ATOM 612 C CA . ALA A 1 78 ? -7.69511 15.75331 10.73844 1.000 12.50842 96 ALA A CA 1
ATOM 613 C C . ALA A 1 78 ? -7.56651 14.57631 9.78593 1.000 12.33820 96 ALA A C 1
ATOM 614 O O . ALA A 1 78 ? -7.31109 14.74020 8.58977 1.000 12.96577 96 ALA A O 1
ATOM 616 N N . SER A 1 79 ? -7.75976 13.38535 10.33823 1.000 14.05499 97 SER A N 1
ATOM 617 C CA . SER A 1 79 ? -7.83150 12.15037 9.57191 1.000 13.52094 97 SER A CA 1
ATOM 618 C C . SER A 1 79 ? -9.29980 11.83066 9.31192 1.000 11.50704 97 SER A C 1
ATOM 619 O O . SER A 1 79 ? -10.09568 11.74114 10.25339 1.000 12.18180 97 SER A O 1
ATOM 622 N N . TYR A 1 80 ? -9.65861 11.66609 8.04229 1.000 8.81146 98 TYR A N 1
ATOM 623 C CA . TYR A 1 80 ? -11.04480 11.46148 7.64191 1.000 10.03083 98 TYR A CA 1
ATOM 624 C C . TYR A 1 80 ? -11.24126 10.04649 7.11638 1.000 9.70762 98 TYR A C 1
ATOM 625 O O . TYR A 1 80 ? -10.36738 9.49826 6.44000 1.000 11.70970 98 TYR A O 1
ATOM 634 N N . GLU A 1 81 ? -12.39104 9.45816 7.43555 1.000 8.20315 99 GLU A N 1
ATOM 635 C CA . GLU A 1 81 ? -12.79270 8.17138 6.88722 1.000 9.40228 99 GLU A CA 1
ATOM 636 C C . GLU A 1 81 ? -14.20855 8.27430 6.35206 1.000 10.06847 99 GLU A C 1
ATOM 637 O O . GLU A 1 81 ? -15.06444 8.91914 6.96171 1.000 8.02894 99 GLU A O 1
ATOM 643 N N . CYS A 1 82 ? -14.45150 7.62229 5.22280 1.000 8.82487 100 CYS A N 1
ATOM 644 C CA . CYS A 1 82 ? -15.79773 7.39547 4.72155 1.000 8.01383 100 CYS A CA 1
ATOM 645 C C . CYS A 1 82 ? -16.23147 6.00354 5.16667 1.000 8.53953 100 CYS A C 1
ATOM 646 O O . CYS A 1 82 ? -15.47971 5.03804 4.99810 1.000 9.57850 100 CYS A O 1
ATOM 649 N N . GLN A 1 83 ? -17.42387 5.89866 5.75057 1.000 7.97228 101 GLN A N 1
ATOM 650 C CA . GLN A 1 83 ? -17.86066 4.63892 6.33594 1.000 8.69412 101 GLN A CA 1
ATOM 651 C C . GLN A 1 83 ? -19.25678 4.26796 5.86018 1.000 8.70659 101 GLN A C 1
ATOM 652 O O . GLN A 1 83 ? -20.15348 5.11587 5.80642 1.000 9.62502 101 GLN A O 1
ATOM 658 N N . ALA A 1 84 ? -19.42907 2.99152 5.51685 1.000 8.58449 102 ALA A N 1
ATOM 659 C CA . ALA A 1 84 ? -20.74472 2.41058 5.25347 1.000 10.44181 102 ALA A CA 1
ATOM 660 C C . ALA A 1 84 ? -21.21021 1.77496 6.55913 1.000 9.07907 102 ALA A C 1
ATOM 661 O O . ALA A 1 84 ? -20.90794 0.61709 6.85243 1.000 9.73330 102 ALA A O 1
ATOM 663 N N . SER A 1 85 ? -21.96587 2.54998 7.34772 1.000 8.87264 103 SER A N 1
ATOM 664 C CA . SER A 1 85 ? -22.17266 2.22596 8.75990 1.000 9.09488 103 SER A CA 1
ATOM 665 C C . SER A 1 85 ? -22.88210 0.89283 8.95186 1.000 12.30606 103 SER A C 1
ATOM 666 O O . SER A 1 85 ? -22.61211 0.17436 9.92277 1.000 12.55800 103 SER A O 1
ATOM 669 N N . GLN A 1 86 ? -23.81835 0.56052 8.06874 1.000 8.74974 104 GLN A N 1
ATOM 670 C CA . GLN A 1 86 ? -24.59596 -0.65795 8.24931 1.000 10.86286 104 GLN A CA 1
ATOM 671 C C . GLN A 1 86 ? -23.87081 -1.89858 7.74909 1.000 13.94633 104 GLN A C 1
ATOM 672 O O . GLN A 1 86 ? -24.30092 -3.01711 8.05702 1.000 17.31657 104 GLN A O 1
ATOM 678 N N . ALA A 1 87 ? -22.78036 -1.72645 7.00362 1.000 12.83395 105 ALA A N 1
ATOM 679 C CA . ALA A 1 87 ? -21.96784 -2.83057 6.51819 1.000 14.97146 105 ALA A CA 1
ATOM 680 C C . ALA A 1 87 ? -20.66220 -2.98884 7.28372 1.000 17.19146 105 ALA A C 1
ATOM 681 O O . ALA A 1 87 ? -19.93462 -3.96029 7.04583 1.000 19.70714 105 ALA A O 1
ATOM 683 N N . GLY A 1 88 ? -20.34646 -2.06512 8.18631 1.000 11.80101 106 GLY A N 1
ATOM 684 C CA . GLY A 1 88 ? -19.07035 -2.09738 8.87083 1.000 13.29039 106 GLY A CA 1
ATOM 685 C C . GLY A 1 88 ? -17.87005 -1.76599 8.01473 1.000 14.76719 106 GLY A C 1
ATOM 686 O O . GLY A 1 88 ? -16.74052 -2.02681 8.43433 1.000 16.76636 106 GLY A O 1
ATOM 687 N N . LEU A 1 89 ? -18.07449 -1.19301 6.83097 1.000 13.92438 107 LEU A N 1
ATOM 688 C CA . LEU A 1 89 ? -16.98951 -0.88912 5.90307 1.000 15.03868 107 LEU A CA 1
ATOM 689 C C . LEU A 1 89 ? -16.38602 0.47264 6.22278 1.000 12.39842 107 LEU A C 1
ATOM 690 O O . LEU A 1 89 ? -17.11469 1.45305 6.38263 1.000 13.91046 107 LEU A O 1
ATOM 695 N N . ARG A 1 90 ? -15.05866 0.53646 6.29607 1.000 10.72434 108 ARG A N 1
ATOM 696 C CA . ARG A 1 90 ? -14.35159 1.79072 6.52039 1.000 12.45706 108 ARG A CA 1
ATOM 697 C C . ARG A 1 90 ? -13.34351 2.00953 5.40748 1.000 10.22262 108 ARG A C 1
ATOM 698 O O . ARG A 1 90 ? -12.61202 1.08935 5.03226 1.000 12.77761 108 ARG A O 1
ATOM 706 N N . SER A 1 91 ? -13.28925 3.23218 4.89480 1.000 10.77422 109 SER A N 1
ATOM 707 C CA . SER A 1 91 ? -12.27418 3.53143 3.90241 1.000 12.19797 109 SER A CA 1
ATOM 708 C C . SER A 1 91 ? -10.91059 3.64661 4.57633 1.000 13.72752 109 SER A C 1
ATOM 709 O O . SER A 1 91 ? -10.79325 3.72560 5.80616 1.000 10.81927 109 SER A O 1
ATOM 712 N N . ARG A 1 92 ? -9.86799 3.64700 3.75530 1.000 13.42340 110 ARG A N 1
ATOM 713 C CA . ARG A 1 92 ? -8.56289 4.03956 4.25539 1.000 13.20766 110 ARG A CA 1
ATOM 714 C C . ARG A 1 92 ? -8.65390 5.45879 4.81291 1.000 12.78608 110 ARG A C 1
ATOM 715 O O . ARG A 1 92 ? -9.39562 6.29088 4.27370 1.000 12.01211 110 ARG A O 1
ATOM 723 N N . PRO A 1 93 ? -7.95872 5.75993 5.90607 1.000 12.47144 111 PRO A N 1
ATOM 724 C CA . PRO A 1 93 ? -7.99989 7.12562 6.44140 1.000 13.54304 111 PRO A CA 1
ATOM 725 C C . PRO A 1 93 ? -7.24464 8.08214 5.53564 1.000 15.33503 111 PRO A C 1
ATOM 726 O O . PRO A 1 93 ? -6.20239 7.74032 4.97143 1.000 16.09868 111 PRO A O 1
ATOM 730 N N . ALA A 1 94 ? -7.79222 9.28544 5.38475 1.000 10.68043 112 ALA A N 1
ATOM 731 C CA . ALA A 1 94 ? -7.20674 10.32095 4.54277 1.000 11.75645 112 ALA A CA 1
ATOM 732 C C . ALA A 1 94 ? -6.88188 11.52200 5.41504 1.000 14.46434 112 ALA A C 1
ATOM 733 O O . ALA A 1 94 ? -7.76840 12.05545 6.09017 1.000 11.06936 112 ALA A O 1
ATOM 735 N N . GLN A 1 95 ? -5.62109 11.95214 5.39515 1.000 11.72278 113 GLN A N 1
ATOM 736 C CA . GLN A 1 95 ? -5.18799 13.08876 6.20012 1.000 12.21810 113 GLN A CA 1
ATOM 737 C C . GLN A 1 95 ? -5.37495 14.37616 5.40592 1.000 14.31242 113 GLN A C 1
ATOM 738 O O . GLN A 1 95 ? -4.84686 14.51038 4.29544 1.000 15.55708 113 GLN A O 1
ATOM 744 N N . LEU A 1 96 ? -6.12809 15.31745 5.97147 1.000 11.46383 114 LEU A N 1
ATOM 745 C CA . LEU A 1 96 ? -6.29448 16.64158 5.38850 1.000 13.41698 114 LEU A CA 1
ATOM 746 C C . LEU A 1 96 ? -5.32517 17.59434 6.07432 1.000 16.75815 114 LEU A C 1
ATOM 747 O O . LEU A 1 96 ? -5.40564 17.80028 7.29195 1.000 14.48507 114 LEU A O 1
ATOM 752 N N . HIS A 1 97 ? -4.39772 18.14555 5.29664 1.000 13.10285 115 HIS A N 1
ATOM 753 C CA . HIS A 1 97 ? -3.49047 19.17754 5.77051 1.000 15.95624 115 HIS A CA 1
ATOM 754 C C . HIS A 1 97 ? -3.92392 20.51792 5.20638 1.000 14.53747 115 HIS A C 1
ATOM 755 O O . HIS A 1 97 ? -4.34380 20.61347 4.04789 1.000 15.87154 115 HIS A O 1
ATOM 762 N N . VAL A 1 98 ? -3.81490 21.55537 6.02606 1.000 14.25874 116 VAL A N 1
ATOM 763 C CA . VAL A 1 98 ? -4.13138 22.91334 5.60414 1.000 16.00303 116 VAL A CA 1
ATOM 764 C C . VAL A 1 98 ? -2.83431 23.70145 5.48629 1.000 18.29686 116 VAL A C 1
ATOM 765 O O . VAL A 1 98 ? -2.04617 23.75521 6.44029 1.000 17.56608 116 VAL A O 1
ATOM 769 N N . MET A 1 99 ? -2.61787 24.33314 4.33565 1.000 15.33492 117 MET A N 1
ATOM 770 C CA A MET A 1 99 ? -1.42147 25.13271 4.11827 0.599 21.19277 117 MET A CA 1
ATOM 771 C CA B MET A 1 99 ? -1.42254 25.12919 4.10482 0.401 21.19203 117 MET A CA 1
ATOM 772 C C . MET A 1 99 ? -1.79363 26.59259 4.25977 1.000 20.48883 117 MET A C 1
ATOM 773 O O . MET A 1 99 ? -2.80841 27.02687 3.72518 1.000 17.51169 117 MET A O 1
ATOM 782 N N . VAL A 1 100 ? -0.98772 27.34199 5.00725 1.000 22.19993 118 VAL A N 1
ATOM 783 C CA . VAL A 1 100 ? -1.20256 28.76150 5.27239 1.000 24.08610 118 VAL A CA 1
ATOM 784 C C . VAL A 1 100 ? -0.07603 29.52510 4.58706 1.000 25.85767 118 VAL A C 1
ATOM 785 O O . VAL A 1 100 ? 1.09042 29.42645 5.00594 1.000 37.97092 118 VAL A O 1
ATOM 789 N N . PRO A 1 101 ? -0.35887 30.28573 3.53506 1.000 31.24510 119 PRO A N 1
ATOM 790 C CA . PRO A 1 101 ? 0.67538 31.13624 2.93735 1.000 33.35555 119 PRO A CA 1
ATOM 791 C C . PRO A 1 101 ? 1.10203 32.22510 3.90959 1.000 38.09888 119 PRO A C 1
ATOM 792 O O . PRO A 1 101 ? 0.29054 32.76326 4.66556 1.000 38.08003 119 PRO A O 1
ATOM 796 N N . HIS A 1 102 ? 2.38351 32.56901 3.87743 1.000 52.91160 120 HIS A N 1
ATOM 797 C CA . HIS A 1 102 ? 2.93889 33.49835 4.85420 1.000 59.47859 120 HIS A CA 1
ATOM 798 C C . HIS A 1 102 ? 3.29246 34.81114 4.16120 1.000 60.59515 120 HIS A C 1
ATOM 799 O O . HIS A 1 102 ? 4.19868 34.85929 3.32186 1.000 70.88160 120 HIS A O 1
ATOM 806 N N . HIS A 1 103 ? 2.53355 35.85681 4.48259 1.000 61.06247 121 HIS A N 1
ATOM 807 C CA . HIS A 1 103 ? 2.87842 37.23321 4.13997 1.000 67.46404 121 HIS A CA 1
ATOM 808 C C . HIS A 1 103 ? 2.02588 38.18384 4.97499 1.000 61.29097 121 HIS A C 1
ATOM 809 O O . HIS A 1 103 ? 1.77548 37.92813 6.15514 1.000 63.43421 121 HIS A O 1
ATOM 816 N N . ALA B 1 1 ? -28.63200 26.36518 27.58100 1.000 40.35160 19 ALA B N 1
ATOM 817 C CA . ALA B 1 1 ? -27.33996 25.75296 27.87544 1.000 38.75756 19 ALA B CA 1
ATOM 818 C C . ALA B 1 1 ? -26.81536 24.96659 26.67616 1.000 24.63160 19 ALA B C 1
ATOM 819 O O . ALA B 1 1 ? -27.57890 24.59201 25.79119 1.000 24.56946 19 ALA B O 1
ATOM 821 N N . ASP B 1 2 ? -25.50717 24.73340 26.65274 1.000 21.66717 20 ASP B N 1
ATOM 822 C CA . ASP B 1 2 ? -24.87586 23.97486 25.58634 1.000 20.06925 20 ASP B CA 1
ATOM 823 C C . ASP B 1 2 ? -25.09143 22.47906 25.79820 1.000 23.09862 20 ASP B C 1
ATOM 824 O O . ASP B 1 2 ? -25.36437 22.03335 26.91824 1.000 20.10197 20 ASP B O 1
ATOM 829 N N . PRO B 1 3 ? -24.98065 21.68049 24.73396 1.000 20.39298 21 PRO B N 1
ATOM 830 C CA . PRO B 1 3 ? -25.04631 20.22189 24.89991 1.000 12.85417 21 PRO B CA 1
ATOM 831 C C . PRO B 1 3 ? -23.99378 19.73287 25.88437 1.000 15.03629 21 PRO B C 1
ATOM 832 O O . PRO B 1 3 ? -22.85969 20.21573 25.90196 1.000 15.85578 21 PRO B O 1
ATOM 836 N N . HIS B 1 4 ? -24.38224 18.76478 26.71328 1.000 14.70894 22 HIS B N 1
ATOM 837 C CA . HIS B 1 4 ? -23.50651 18.26113 27.76162 1.000 14.16016 22 HIS B CA 1
ATOM 838 C C . HIS B 1 4 ? -23.92106 16.84085 28.11518 1.000 10.03535 22 HIS B C 1
ATOM 839 O O . HIS B 1 4 ? -25.08851 16.47294 27.97892 1.000 11.62464 22 HIS B O 1
ATOM 846 N N . PHE B 1 5 ? -22.95366 16.05026 28.57051 1.000 12.30309 23 PHE B N 1
ATOM 847 C CA . PHE B 1 5 ? -23.23954 14.69016 29.00792 1.000 11.86776 23 PHE B CA 1
ATOM 848 C C . PHE B 1 5 ? -23.84887 14.69971 30.40367 1.000 12.27384 23 PHE B C 1
ATOM 849 O O . PHE B 1 5 ? -23.37296 15.40735 31.29691 1.000 15.03640 23 PHE B O 1
ATOM 857 N N . LEU B 1 6 ? -24.91053 13.91715 30.58287 1.000 11.37716 24 LEU B N 1
ATOM 858 C CA . LEU B 1 6 ? -25.44540 13.62924 31.90605 1.000 13.99830 24 LEU B CA 1
ATOM 859 C C . LEU B 1 6 ? -25.00702 12.26858 32.42640 1.000 12.07767 24 LEU B C 1
ATOM 860 O O . LEU B 1 6 ? -25.00681 12.05575 33.64425 1.000 12.12473 24 LEU B O 1
ATOM 865 N N . GLN B 1 7 ? -24.62897 11.35276 31.53520 1.000 8.84110 25 GLN B N 1
ATOM 866 C CA . GLN B 1 7 ? -24.02659 10.08632 31.92308 1.000 10.15113 25 GLN B CA 1
ATOM 867 C C . GLN B 1 7 ? -23.11481 9.63108 30.79584 1.000 12.22455 25 GLN B C 1
ATOM 868 O O . GLN B 1 7 ? -23.44862 9.79468 29.62078 1.000 9.90056 25 GLN B O 1
ATOM 874 N N . GLN B 1 8 ? -21.96987 9.06506 31.15804 1.000 9.29611 26 GLN B N 1
ATOM 875 C CA . GLN B 1 8 ? -21.00880 8.57703 30.18406 1.000 9.83866 26 GLN B CA 1
ATOM 876 C C . GLN B 1 8 ? -20.63542 7.13808 30.49802 1.000 13.16130 26 GLN B C 1
ATOM 877 O O . GLN B 1 8 ? -20.64527 6.73058 31.66326 1.000 12.45450 26 GLN B O 1
ATOM 883 N N . PRO B 1 9 ? -20.29683 6.34904 29.48093 1.000 11.62723 27 PRO B N 1
ATOM 884 C CA . PRO B 1 9 ? -19.91694 4.95546 29.72551 1.000 14.19969 27 PRO B CA 1
ATOM 885 C C . PRO B 1 9 ? -18.53135 4.86196 30.34546 1.000 14.56547 27 PRO B C 1
ATOM 886 O O . PRO B 1 9 ? -17.72435 5.78868 30.28745 1.000 14.88381 27 PRO B O 1
ATOM 890 N N . GLU B 1 10 ? -18.25262 3.70791 30.93721 1.000 18.75178 28 GLU B N 1
ATOM 891 C CA . GLU B 1 10 ? -16.95517 3.47967 31.55008 1.000 21.52113 28 GLU B CA 1
ATOM 892 C C . GLU B 1 10 ? -16.48350 2.07268 31.22210 1.000 19.29622 28 GLU B C 1
ATOM 893 O O . GLU B 1 10 ? -17.25521 1.23139 30.75135 1.000 18.06209 28 GLU B O 1
ATOM 899 N N . ASP B 1 11 ? -15.19026 1.83920 31.45205 1.000 18.16681 29 ASP B N 1
ATOM 900 C CA . ASP B 1 11 ? -14.61089 0.52367 31.22026 1.000 19.48962 29 ASP 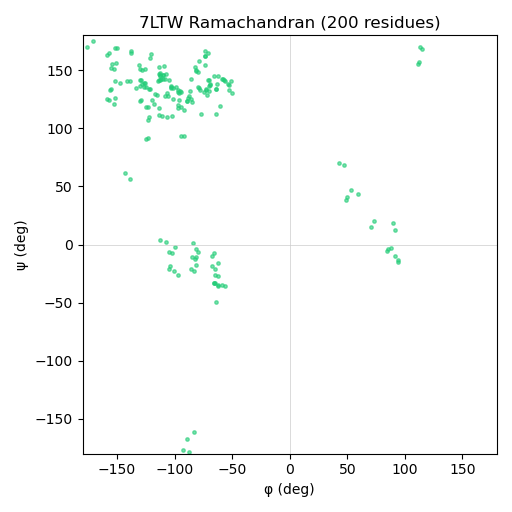B CA 1
ATOM 901 C C . ASP B 1 11 ? -15.40560 -0.52831 31.97743 1.000 21.78655 29 ASP B C 1
ATOM 902 O O . ASP B 1 11 ? -15.81588 -0.31449 33.12194 1.000 18.77581 29 ASP B O 1
ATOM 907 N N . MET B 1 12 ? -15.63810 -1.66524 31.32831 1.000 16.63867 30 MET B N 1
ATOM 908 C CA . MET B 1 12 ? -16.44016 -2.70486 31.95049 1.000 20.36512 30 MET B CA 1
ATOM 909 C C . MET B 1 12 ? -15.99850 -4.06555 31.43995 1.000 21.91964 30 MET B C 1
ATOM 910 O O . MET B 1 12 ? -15.42546 -4.19256 30.35290 1.000 19.42571 30 MET B O 1
ATOM 915 N N . VAL B 1 13 ? -16.26808 -5.08223 32.25585 1.000 20.41992 31 VAL B N 1
ATOM 916 C CA . VAL B 1 13 ? -16.02015 -6.47816 31.91904 1.000 21.08999 31 VAL B CA 1
ATOM 917 C C . VAL B 1 13 ? -17.36246 -7.18937 31.86300 1.000 21.53077 31 VAL B C 1
ATOM 918 O O . VAL B 1 13 ? -18.16343 -7.08616 32.79950 1.000 26.25730 31 VAL B O 1
ATOM 922 N N . VAL B 1 14 ? -17.60887 -7.90259 30.76762 1.000 17.48819 32 VAL B N 1
ATOM 923 C CA . VAL B 1 14 ? -18.84046 -8.65488 30.58187 1.000 20.20048 32 VAL B CA 1
ATOM 924 C C . VAL B 1 14 ? -18.48755 -10.07356 30.16254 1.000 24.11134 32 VAL B C 1
ATOM 925 O O . VAL B 1 14 ? -17.45542 -10.31997 29.53032 1.000 24.33767 32 VAL B O 1
ATOM 929 N N . LEU B 1 15 ? -19.35907 -11.00985 30.51905 1.000 23.35888 33 LEU B N 1
ATOM 930 C CA . LEU B 1 15 ? -19.15124 -12.41523 30.20796 1.000 23.94822 33 LEU B CA 1
ATOM 931 C C . LEU B 1 15 ? -19.66750 -12.73170 28.81237 1.000 23.91123 33 LEU B C 1
ATOM 932 O O . LEU B 1 15 ? -20.69037 -12.19409 28.37810 1.000 19.05453 33 LEU B O 1
ATOM 937 N N . LEU B 1 16 ? -18.94475 -13.60204 28.11181 1.000 22.49032 34 LEU B N 1
ATOM 938 C CA . LEU B 1 16 ? -19.37079 -14.05597 26.79521 1.000 20.87907 34 LEU B CA 1
ATOM 939 C C . LEU B 1 16 ? -20.80076 -14.57575 26.85603 1.000 21.79276 34 LEU B C 1
ATOM 940 O O . LEU B 1 16 ? -21.16405 -15.32353 27.76774 1.000 23.71384 34 LEU B O 1
ATOM 945 N N . GLY B 1 17 ? -21.62187 -14.14824 25.89718 1.000 15.95215 35 GLY B N 1
ATOM 946 C CA . GLY B 1 17 ? -22.98975 -14.61138 25.79541 1.000 18.41251 35 GLY B CA 1
ATOM 947 C C . GLY B 1 17 ? -23.99910 -13.87386 26.65130 1.000 23.57544 35 GLY B C 1
ATOM 948 O O . GLY B 1 17 ? -25.20017 -14.15435 26.53873 1.000 22.61445 35 GLY B O 1
ATOM 949 N N . GLU B 1 18 ? -23.56205 -12.94661 27.50226 1.000 15.06923 36 GLU B N 1
ATOM 950 C CA . GLU B 1 18 ? -24.48157 -12.16582 28.31618 1.000 17.80893 36 GLU B CA 1
ATOM 951 C C . GLU B 1 18 ? -24.83155 -10.85888 27.60182 1.000 16.02699 36 GLU B C 1
ATOM 952 O O . GLU B 1 18 ? -24.41252 -10.60735 26.47128 1.000 15.83474 36 GLU B O 1
ATOM 958 N N . GLU B 1 19 ? -25.61487 -10.01480 28.26580 1.000 17.06197 37 GLU B N 1
ATOM 959 C CA . GLU B 1 19 ? -25.99115 -8.71568 27.72432 1.000 15.96915 37 GLU B CA 1
ATOM 960 C C . GLU B 1 19 ? -25.14911 -7.62266 28.36340 1.000 17.32831 37 GLU B C 1
ATOM 961 O O . GLU B 1 19 ? -24.95675 -7.60563 29.58367 1.000 16.53054 37 GLU B O 1
ATOM 967 N N . ALA B 1 20 ? -24.64925 -6.71162 27.53096 1.000 11.87215 38 ALA B N 1
ATOM 968 C CA . ALA B 1 20 ? -23.90107 -5.55195 27.98884 1.000 12.57863 38 ALA B CA 1
ATOM 969 C C . ALA B 1 20 ? -24.73763 -4.29454 27.80064 1.000 10.65340 38 ALA B C 1
ATOM 970 O O . ALA B 1 20 ? -25.47274 -4.16866 26.81783 1.000 10.55182 38 ALA B O 1
ATOM 972 N N . ARG B 1 21 ? -24.63055 -3.37303 28.75326 1.000 10.98602 39 ARG B N 1
ATOM 973 C CA . ARG B 1 21 ? -25.25275 -2.05659 28.66335 1.000 9.66393 39 ARG B CA 1
ATOM 974 C C . ARG B 1 21 ? -24.16520 -1.01518 28.86038 1.000 11.57292 39 ARG B C 1
ATOM 975 O O . ARG B 1 21 ? -23.52230 -0.97767 29.91635 1.000 12.14020 39 ARG B O 1
ATOM 983 N N . LEU B 1 22 ? -23.94906 -0.18915 27.84156 1.000 10.45808 40 LEU B N 1
ATOM 984 C CA . LEU B 1 22 ? -23.02954 0.93713 27.93780 1.000 10.86736 40 LEU B CA 1
ATOM 985 C C . LEU B 1 22 ? -23.85784 2.20882 28.00920 1.000 9.36298 40 LEU B C 1
ATOM 986 O O . LEU B 1 22 ? -24.49383 2.58152 27.01045 1.000 8.01927 40 LEU B O 1
ATOM 991 N N . PRO B 1 23 ? -23.91058 2.88554 29.15128 1.000 8.61722 41 PRO B N 1
ATOM 992 C CA . PRO B 1 23 ? -24.85515 3.99175 29.30800 1.000 8.32281 41 PRO B CA 1
ATOM 993 C C . PRO B 1 23 ? -24.34566 5.28880 28.70692 1.000 10.28037 41 PRO B C 1
ATOM 994 O O . PRO B 1 23 ? -23.14367 5.55989 28.66082 1.000 11.02475 41 PRO B O 1
ATOM 998 N N . CYS B 1 24 ? -25.29934 6.10047 28.25391 1.000 9.44281 42 CYS B N 1
ATOM 999 C CA . CYS B 1 24 ? -25.00225 7.43766 27.76068 1.000 8.54859 42 CYS B CA 1
ATOM 1000 C C . CYS B 1 24 ? -26.25431 8.28629 27.87325 1.000 8.14344 42 CYS B C 1
ATOM 1001 O O . CYS B 1 24 ? -27.33995 7.84651 27.48503 1.000 9.56479 42 CYS B O 1
ATOM 1004 N N . ALA B 1 25 ? -26.10137 9.49202 28.40918 1.000 11.66954 43 ALA B N 1
ATOM 1005 C CA . ALA B 1 25 ? -27.20150 10.43643 28.49187 1.000 11.42831 43 ALA B CA 1
ATOM 1006 C C . ALA B 1 25 ? -26.68828 11.82584 28.15279 1.000 9.63786 43 ALA B C 1
ATOM 1007 O O . ALA B 1 25 ? -25.58226 12.20231 28.55290 1.000 10.59599 43 ALA B O 1
ATOM 1009 N N . LEU B 1 26 ? -27.50203 12.58293 27.42024 1.000 9.83519 44 LEU B N 1
ATOM 1010 C CA . LEU B 1 26 ? -27.14927 13.92290 26.97879 1.000 11.69033 44 LEU B CA 1
ATOM 1011 C C . LEU B 1 26 ? -28.24861 14.90500 27.34986 1.000 14.38460 44 LEU B C 1
ATOM 1012 O O . LEU B 1 26 ? -29.43690 14.60026 27.21694 1.000 15.10944 44 LEU B O 1
ATOM 1017 N N . GLY B 1 27 ? -27.84312 16.08201 27.81926 1.000 11.83265 45 GLY B N 1
ATOM 1018 C CA . GLY B 1 27 ? -28.75953 17.16591 28.10825 1.000 12.13212 45 GLY B CA 1
ATOM 1019 C C . GLY B 1 27 ? -28.59989 18.28668 27.09871 1.000 13.27038 45 GLY B C 1
ATOM 1020 O O . GLY B 1 27 ? -27.53083 18.45751 26.50651 1.000 13.18273 45 GLY B O 1
ATOM 1021 N N . ALA B 1 28 ? -29.68075 19.04251 26.90001 1.000 14.15064 46 ALA B N 1
ATOM 1022 C CA . ALA B 1 28 ? -29.69856 20.20897 26.01213 1.000 17.12534 46 ALA B CA 1
ATOM 1023 C C . ALA B 1 28 ? -29.18424 19.85861 24.61508 1.000 17.54114 46 ALA B C 1
ATOM 1024 O O . ALA B 1 28 ? -28.36073 20.56623 24.02976 1.000 17.50166 46 ALA B O 1
ATOM 1026 N N . TYR B 1 29 ? -29.67994 18.74895 24.07342 1.000 15.11724 47 TYR B N 1
ATOM 1027 C CA . TYR B 1 29 ? -29.23305 18.29874 22.75912 1.000 14.35023 47 TYR B CA 1
ATOM 1028 C C . TYR B 1 29 ? -30.34463 17.50105 22.09989 1.000 18.43719 47 TYR B C 1
ATOM 1029 O O . TYR B 1 29 ? -30.77912 16.48020 22.63841 1.000 19.48272 47 TYR B O 1
ATOM 1038 N N . ARG B 1 30 ? -30.78927 17.94869 20.92892 1.000 15.20460 48 ARG B N 1
ATOM 1039 C CA . ARG B 1 30 ? -31.88879 17.29821 20.23238 1.000 17.37715 48 ARG B CA 1
ATOM 1040 C C . ARG B 1 30 ? -31.46445 16.61699 18.93627 1.000 20.35725 48 ARG B C 1
ATOM 1041 O O . ARG B 1 30 ? -32.31974 16.07096 18.23070 1.000 22.38092 48 ARG B O 1
ATOM 1049 N N . GLY B 1 31 ? -30.17356 16.60878 18.61493 1.000 17.36691 49 GLY B N 1
ATOM 1050 C CA . GLY B 1 31 ? -29.69615 16.07137 17.35834 1.000 17.31594 49 GLY B CA 1
ATOM 1051 C C . GLY B 1 31 ? -29.36968 14.58756 17.41500 1.000 12.96307 49 GLY B C 1
ATOM 1052 O O . GLY B 1 31 ? -29.70751 13.86854 18.35847 1.000 14.01203 49 GLY B O 1
ATOM 1053 N N . LEU B 1 32 ? -28.68100 14.14031 16.36866 1.000 9.32093 50 LEU B N 1
ATOM 1054 C CA . LEU B 1 32 ? -28.28513 12.74470 16.21606 1.000 9.71359 50 LEU B CA 1
ATOM 1055 C C . LEU B 1 32 ? -27.31258 12.31853 17.31006 1.000 9.15546 50 LEU B C 1
ATOM 1056 O O . LEU B 1 32 ? -26.33731 13.01984 17.59604 1.000 8.98264 50 LEU B O 1
ATOM 1061 N N . VAL B 1 33 ? -27.57228 11.15568 17.90682 1.000 8.32284 51 VAL B N 1
ATOM 1062 C CA . VAL B 1 33 ? -26.67190 10.51985 18.86412 1.000 8.40723 51 VAL B CA 1
ATOM 1063 C C . VAL B 1 33 ? -26.33237 9.13008 18.34138 1.000 9.54195 51 VAL B C 1
ATOM 1064 O O . VAL B 1 33 ? -27.22653 8.38357 17.92744 1.000 9.45142 51 VAL B O 1
ATOM 1068 N N . GLN B 1 34 ? -25.05228 8.77548 18.36964 1.000 9.14365 52 GLN B N 1
ATOM 1069 C CA . GLN B 1 34 ? -24.66470 7.43770 17.94389 1.000 10.03786 52 GLN B CA 1
ATOM 1070 C C . GLN B 1 34 ? -23.39506 7.01158 18.66566 1.000 7.48173 52 GLN B C 1
ATOM 1071 O O . GLN B 1 34 ? -22.71957 7.81105 19.31665 1.000 10.25966 52 GLN B O 1
ATOM 1077 N N . TRP B 1 35 ? -23.07863 5.72995 18.52545 1.000 8.29420 53 TRP B N 1
ATOM 1078 C CA . TRP B 1 35 ? -21.92703 5.10630 19.15370 1.000 7.84735 53 TRP B CA 1
ATOM 1079 C C . TRP B 1 35 ? -20.88053 4.75362 18.10457 1.000 7.70527 53 TRP B C 1
ATOM 1080 O O . TRP B 1 35 ? -21.21195 4.39536 16.97319 1.000 8.54869 53 TRP B O 1
ATOM 1091 N N . THR B 1 36 ? -19.61195 4.85658 18.48527 1.000 7.08035 54 THR B N 1
ATOM 1092 C CA . THR B 1 36 ? -18.53290 4.31597 17.67615 1.000 9.01061 54 THR B CA 1
ATOM 1093 C C . THR B 1 36 ? -17.88868 3.14730 18.40476 1.000 7.64899 54 THR B C 1
ATOM 1094 O O . THR B 1 36 ? -17.82654 3.11613 19.63672 1.000 8.96334 54 THR B O 1
ATOM 1098 N N . LYS B 1 37 ? -17.42558 2.18248 17.61907 1.000 7.16871 55 LYS B N 1
ATOM 1099 C CA . LYS B 1 37 ? -16.72655 0.99930 18.10364 1.000 8.73537 55 LYS B CA 1
ATOM 1100 C C . LYS B 1 37 ? -15.36783 0.97461 17.41515 1.000 10.15109 55 LYS B C 1
ATOM 1101 O O . LYS B 1 37 ? -15.28952 0.75391 16.20134 1.000 9.07233 55 LYS B O 1
ATOM 1107 N N . ASP B 1 38 ? -14.30438 1.21928 18.18252 1.000 10.42957 56 ASP B N 1
ATOM 1108 C CA . ASP B 1 38 ? -12.95534 1.37631 17.62707 1.000 11.84833 56 ASP B CA 1
ATOM 1109 C C . ASP B 1 38 ? -12.94228 2.35057 16.44672 1.000 12.71273 56 ASP B C 1
ATOM 1110 O O . ASP B 1 38 ? -12.24137 2.14660 15.45286 1.000 13.29881 56 ASP B O 1
ATOM 1115 N N . GLY B 1 39 ? -13.73287 3.41826 16.54766 1.000 9.83493 57 GLY B N 1
ATOM 1116 C CA . GLY B 1 39 ? -13.77100 4.43374 15.51408 1.000 8.12558 57 GLY B CA 1
ATOM 1117 C C . GLY B 1 39 ? -14.76099 4.19277 14.39099 1.000 8.99814 57 GLY B C 1
ATOM 1118 O O . GLY B 1 39 ? -14.89034 5.05024 13.50622 1.000 11.27859 57 GLY B O 1
ATOM 1119 N N . LEU B 1 40 ? -15.46492 3.06599 14.39531 1.000 11.26346 58 LEU B N 1
ATOM 1120 C CA . LEU B 1 40 ? -16.48044 2.77388 13.39029 1.000 9.28725 58 LEU B CA 1
ATOM 1121 C C . LEU B 1 40 ? -17.84662 3.19473 13.92189 1.000 9.99652 58 LEU B C 1
ATOM 1122 O O . LEU B 1 40 ? -18.31178 2.66313 14.93587 1.000 8.91056 58 LEU B O 1
ATOM 1127 N N . ALA B 1 41 ? -18.48911 4.14383 13.24469 1.000 9.30044 59 ALA B N 1
ATOM 1128 C CA . ALA B 1 41 ? -19.79715 4.60981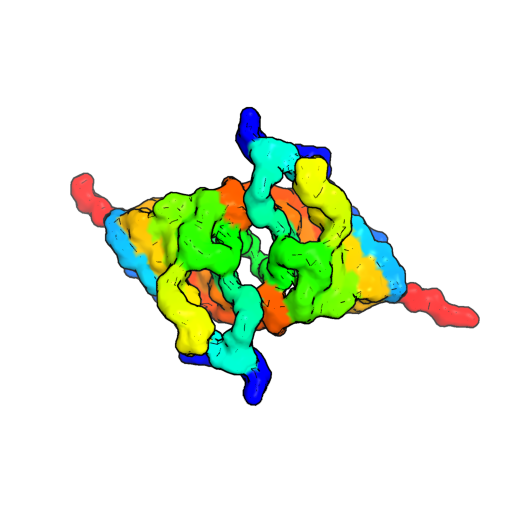 13.69098 1.000 10.91289 59 ALA B CA 1
ATOM 1129 C C . ALA B 1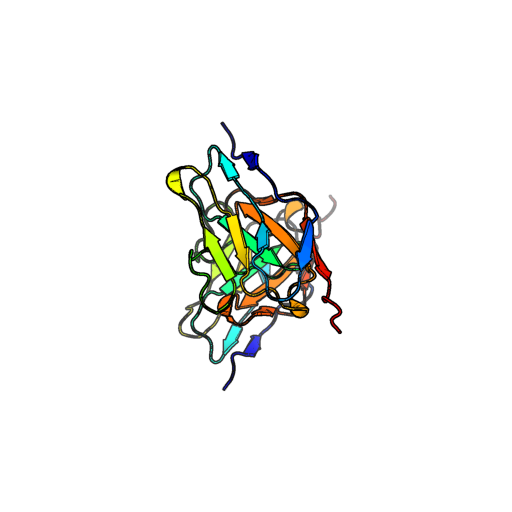 41 ? -20.86619 3.57063 13.37201 1.000 12.13940 59 ALA B C 1
ATOM 1130 O O . ALA B 1 41 ? -20.94905 3.06980 12.24490 1.000 10.65147 59 ALA B O 1
ATOM 1132 N N . LEU B 1 42 ? -21.69115 3.24831 14.36784 1.000 9.12480 60 LEU B N 1
ATOM 1133 C CA . LEU B 1 42 ? -22.68748 2.19720 14.20853 1.000 10.01172 60 LEU B CA 1
ATOM 1134 C C . LEU B 1 42 ? -23.98880 2.68751 13.58954 1.000 10.03237 60 LEU B C 1
ATOM 1135 O O . LEU B 1 42 ? -24.73972 1.87172 13.04392 1.000 12.99377 60 LEU B O 1
ATOM 1140 N N . GLY B 1 43 ? -24.27316 3.98018 13.65776 1.000 10.75683 61 GLY B N 1
ATOM 1141 C CA . GLY B 1 43 ? -25.49547 4.54398 13.12198 1.000 10.96599 61 GLY B CA 1
ATOM 1142 C C . GLY B 1 43 ? -26.40506 5.07888 14.21720 1.000 11.39626 61 GLY B C 1
ATOM 1143 O O . GLY B 1 43 ? -26.20782 4.84652 15.41020 1.000 13.22336 61 GLY B O 1
ATOM 1144 N N . GLY B 1 44 ? -27.43614 5.79801 13.77616 1.000 12.25813 62 GLY B N 1
ATOM 1145 C CA . GLY B 1 44 ? -28.33192 6.46820 14.69923 1.000 13.98730 62 GLY B CA 1
ATOM 1146 C C . GLY B 1 44 ? -29.69334 5.82983 14.89454 1.000 14.74544 62 GLY B C 1
ATOM 1147 O O . GLY B 1 44 ? -30.35762 6.09412 15.90381 1.000 17.29957 62 GLY B O 1
ATOM 1148 N N . GLU B 1 45 ? -30.13773 5.00285 13.94982 1.000 13.24623 63 GLU B N 1
ATOM 1149 C CA . GLU B 1 45 ? -31.43705 4.36185 14.10898 1.000 14.54665 63 GLU B CA 1
ATOM 1150 C C . GLU B 1 45 ? -31.41693 3.45869 15.33436 1.000 16.64907 63 GLU B C 1
ATOM 1151 O O . 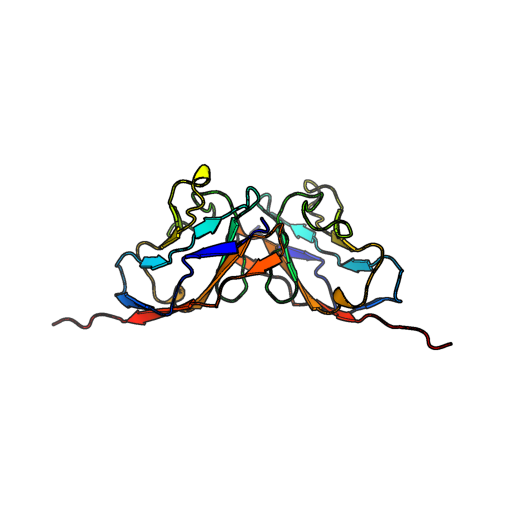GLU B 1 45 ? -30.43371 2.75771 15.58937 1.000 12.93336 63 GLU B O 1
ATOM 1157 N N . ARG B 1 46 ? -32.51064 3.48932 16.10431 1.000 11.97169 64 ARG B N 1
ATOM 1158 C CA . ARG B 1 46 ? -32.47718 2.91838 17.44878 1.000 14.24497 64 ARG B CA 1
ATOM 1159 C C . ARG B 1 46 ? -32.24775 1.41300 17.43431 1.000 13.70023 64 ARG B C 1
ATOM 1160 O O . ARG B 1 46 ? -31.59826 0.88666 18.34291 1.000 14.32622 64 ARG B O 1
ATOM 1168 N N . ASP B 1 47 ? -32.75227 0.69980 16.42784 1.000 13.62286 65 ASP B N 1
ATOM 1169 C CA . ASP B 1 47 ? -32.48433 -0.73398 16.38254 1.000 19.44016 65 ASP B CA 1
ATOM 1170 C C . ASP B 1 47 ? -31.14347 -1.06840 15.73909 1.000 14.48824 65 ASP B C 1
ATOM 1171 O O . ASP B 1 47 ? -30.80915 -2.25252 15.63835 1.000 13.90900 65 ASP B O 1
ATOM 1176 N N . LEU B 1 48 ? -30.36434 -0.06174 15.32485 1.000 10.87999 66 LEU B N 1
ATOM 1177 C CA . LEU B 1 48 ? -29.05470 -0.24299 14.69690 1.000 11.54232 66 LEU B CA 1
ATOM 1178 C C . LEU B 1 48 ? -29.10417 -1.30675 13.60218 1.000 9.08671 66 LEU B C 1
ATOM 1179 O O . LEU B 1 48 ? -28.49066 -2.37418 13.73504 1.000 8.24375 66 LEU B O 1
ATOM 1184 N N . PRO B 1 49 ? -29.79279 -1.03286 12.49525 1.000 14.18741 67 PRO B N 1
ATOM 1185 C CA . PRO B 1 49 ? -29.82624 -1.99305 11.38718 1.000 13.67217 67 PRO B CA 1
ATOM 1186 C C . PRO B 1 49 ? -28.42591 -2.29246 10.87404 1.000 13.95872 67 PRO B C 1
ATOM 1187 O O . PRO B 1 49 ? -27.56647 -1.40998 10.79918 1.000 12.77808 67 PRO B O 1
ATOM 1191 N N . GLY B 1 50 ? -28.20330 -3.55531 10.51811 1.000 11.32655 68 GLY B N 1
ATOM 1192 C CA . GLY B 1 50 ? -26.89845 -4.01751 10.10334 1.000 14.04426 68 GLY B CA 1
ATOM 1193 C C . GLY B 1 50 ? -26.07129 -4.62071 11.21326 1.000 13.57744 68 GLY B C 1
ATOM 1194 O O . GLY B 1 50 ? -25.05920 -5.27410 10.92905 1.000 14.69352 68 GLY B O 1
ATOM 1195 N N . TRP B 1 51 ? -26.47169 -4.42396 12.46547 1.000 10.36390 69 TRP B N 1
ATOM 1196 C CA . TRP B 1 51 ? -25.78515 -4.95424 13.63909 1.000 11.50073 69 TRP B CA 1
ATOM 1197 C C . TRP B 1 51 ? -26.82622 -5.74605 14.42148 1.000 9.83179 69 TRP B C 1
ATOM 1198 O O . TRP B 1 51 ? -27.51534 -5.19355 15.27875 1.000 11.02870 69 TRP B O 1
ATOM 1209 N N . SER B 1 52 ? -26.94074 -7.04401 14.12159 1.000 11.40512 70 SER B N 1
ATOM 1210 C CA . SER B 1 52 ? -28.06750 -7.81652 14.63912 1.000 12.07096 70 SER B CA 1
ATOM 1211 C C . SER B 1 52 ? -28.07369 -7.88544 16.16350 1.000 11.47812 70 SER B C 1
ATOM 1212 O O . SER B 1 52 ? -29.14203 -8.03110 16.76874 1.000 13.22213 70 SER B O 1
ATOM 1215 N N . ARG B 1 53 ? -26.90752 -7.78653 16.80177 1.000 10.66918 71 ARG B N 1
ATOM 1216 C CA . ARG B 1 53 ? -26.79675 -7.95120 18.24784 1.000 10.02515 71 ARG B CA 1
ATOM 1217 C C . ARG B 1 53 ? -26.73392 -6.62957 19.00882 1.000 9.58168 71 ARG B C 1
ATOM 1218 O O . ARG B 1 53 ? -26.68340 -6.64734 20.24335 1.000 10.90320 71 ARG B O 1
ATOM 1226 N N . TYR B 1 54 ? -26.73283 -5.49318 18.31492 1.000 7.13300 72 TYR B N 1
ATOM 1227 C CA . TYR B 1 54 ? -26.62570 -4.18181 18.94173 1.000 7.46717 72 TYR B CA 1
ATOM 1228 C C . TYR B 1 54 ? -27.92757 -3.40140 18.78128 1.000 7.92764 72 TYR B C 1
ATOM 1229 O O . TYR B 1 54 ? -28.59631 -3.48951 17.74829 1.000 9.77669 72 TYR B O 1
ATOM 1238 N N . TRP B 1 55 ? -28.26740 -2.60745 19.79710 1.000 7.87820 73 TRP B N 1
ATOM 1239 C CA . TRP B 1 55 ? -29.36236 -1.64940 19.67818 1.000 9.20861 73 TRP B CA 1
ATOM 1240 C C . TRP B 1 55 ? -29.16387 -0.54797 20.70777 1.000 8.80703 73 TRP B C 1
ATOM 1241 O O . TRP B 1 55 ? -28.36309 -0.68205 21.63374 1.000 8.85609 73 TRP B O 1
ATOM 1252 N N . ILE B 1 56 ? -29.88685 0.55558 20.51687 1.000 8.18867 74 ILE B N 1
ATOM 1253 C CA . ILE B 1 56 ? -29.86802 1.68874 21.43457 1.000 8.01427 74 ILE B CA 1
ATOM 1254 C C . ILE B 1 56 ? -31.18063 1.70142 22.20156 1.000 11.44183 74 ILE B C 1
ATOM 1255 O O . ILE B 1 56 ? -32.26054 1.61946 21.60188 1.000 11.73927 74 ILE B O 1
ATOM 1260 N N . SER B 1 57 ? -31.09210 1.80677 23.51924 1.000 12.22167 75 SER B N 1
ATOM 1261 C CA . SER B 1 57 ? -32.27790 1.82191 24.35677 1.000 13.02217 75 SER B CA 1
ATOM 1262 C C . SER B 1 57 ? -32.31926 3.11113 25.16270 1.000 14.52638 75 SER B C 1
ATOM 1263 O O . SER B 1 57 ? -31.30879 3.79633 25.33874 1.000 13.64927 75 SER B O 1
ATOM 1266 N N . GLY B 1 58 ? -33.50528 3.43183 25.64718 1.000 16.90633 76 GLY B N 1
ATOM 1267 C CA . GLY B 1 58 ? -33.71552 4.64236 26.40687 1.000 16.38665 76 GLY B CA 1
ATOM 1268 C C . GLY B 1 58 ? -34.59322 5.62853 25.65701 1.000 20.72660 76 GLY B C 1
ATOM 1269 O O . GLY B 1 58 ? -34.71738 5.59803 24.42828 1.000 17.74730 76 GLY B O 1
ATOM 1270 N N . ASN B 1 59 ? -35.22104 6.51150 26.42489 1.000 22.67009 77 ASN B N 1
ATOM 1271 C CA . ASN B 1 59 ? -36.08566 7.53506 25.85532 1.000 22.48814 77 ASN B CA 1
ATOM 1272 C C . ASN B 1 59 ? -35.21446 8.63718 25.26672 1.000 19.89599 77 ASN B C 1
ATOM 1273 O O . ASN B 1 59 ? -34.53690 9.36218 26.00277 1.000 18.25924 77 ASN B O 1
ATOM 1278 N N . SER B 1 60 ? -35.22504 8.76166 23.93734 1.000 20.04280 78 SER B N 1
ATOM 1279 C CA . SER B 1 60 ? -34.37666 9.75384 23.28419 1.000 19.54135 78 SER B CA 1
ATOM 1280 C C . SER B 1 60 ? -34.79454 11.17910 23.63040 1.000 18.31999 78 SER B C 1
ATOM 1281 O O . SER B 1 60 ? -33.93896 12.06850 23.71388 1.000 16.53983 78 SER B O 1
ATOM 1284 N N . ALA B 1 61 ? -36.09445 11.42073 23.82960 1.000 19.29497 79 ALA B N 1
ATOM 1285 C CA . ALA B 1 61 ? -36.54031 12.76153 24.19681 1.000 18.52646 79 ALA B CA 1
ATOM 1286 C C . ALA B 1 61 ? -36.03181 13.16174 25.57560 1.000 22.12674 79 ALA B C 1
ATOM 1287 O O . ALA B 1 61 ? -35.76537 14.34527 25.81953 1.000 21.13647 79 ALA B O 1
ATOM 1289 N N . SER B 1 62 ? -35.89550 12.19632 26.48354 1.000 19.33132 80 SER B N 1
ATOM 1290 C CA . SER B 1 62 ? -35.31571 12.42662 27.80014 1.000 21.59853 80 SER B CA 1
ATOM 1291 C C . SER B 1 62 ? -33.79400 12.43306 27.78175 1.000 21.23008 80 SER B C 1
ATOM 1292 O O . SER B 1 62 ? -33.17782 12.67866 28.82532 1.000 21.81942 80 SER B O 1
ATOM 1295 N N . GLY B 1 63 ? -33.17784 12.15307 26.63741 1.000 15.57373 81 GLY B N 1
ATOM 1296 C CA . GLY B 1 63 ? -31.74038 12.22756 26.50509 1.000 15.08913 81 GLY B CA 1
ATOM 1297 C C . GLY B 1 63 ? -30.97076 10.95614 26.78827 1.000 13.56832 81 GLY B C 1
ATOM 1298 O O . GLY B 1 63 ? -29.74401 11.02251 26.90774 1.000 13.25601 81 GLY B O 1
ATOM 1299 N N . GLN B 1 64 ? -31.63183 9.80239 26.88282 1.000 10.48408 82 GLN B N 1
ATOM 1300 C CA . GLN B 1 64 ? -30.95047 8.54222 27.17191 1.000 12.20615 82 GLN B CA 1
ATOM 1301 C C . GLN B 1 64 ? -30.68226 7.78585 25.87611 1.000 10.04358 82 GLN B C 1
ATOM 1302 O O . GLN B 1 64 ? -31.58788 7.61149 25.05571 1.000 9.65516 82 GLN B O 1
ATOM 1308 N N . HIS B 1 65 ? -29.44052 7.32468 25.70308 1.000 10.67507 83 HIS B N 1
ATOM 1309 C CA . HIS B 1 65 ? -29.00175 6.68233 24.46653 1.000 8.95558 83 HIS B CA 1
ATOM 1310 C C . HIS B 1 65 ? -28.02988 5.54431 24.79295 1.000 9.46569 83 HIS B C 1
ATOM 1311 O O . HIS B 1 65 ? -26.87152 5.54319 24.38877 1.000 9.06109 83 HIS B O 1
ATOM 1318 N N . ASP B 1 66 ? -28.50927 4.54714 25.53262 1.000 8.69094 84 ASP B N 1
ATOM 1319 C CA . ASP B 1 66 ? -27.65242 3.45628 25.98668 1.000 8.96388 84 ASP B CA 1
ATOM 1320 C C . ASP B 1 66 ? -27.43171 2.44113 24.87243 1.000 8.53589 84 ASP B C 1
ATOM 1321 O O . ASP B 1 66 ? -28.37404 2.03818 24.19031 1.000 9.93940 84 ASP B O 1
ATOM 1326 N N . LEU B 1 67 ? -26.18416 2.01150 24.70294 1.000 6.45625 85 LEU B N 1
ATOM 1327 C CA . LEU B 1 67 ? -25.87027 0.95143 23.75348 1.000 8.57903 85 LEU B CA 1
ATOM 1328 C C . LEU B 1 67 ? -25.99426 -0.40124 24.44426 1.000 8.73248 85 LEU B C 1
ATOM 1329 O O . LEU B 1 67 ? -25.38661 -0.62573 25.49535 1.000 9.69615 85 LEU B O 1
ATOM 1334 N N . HIS B 1 68 ? -26.78810 -1.29312 23.85800 1.000 6.62791 86 HIS B N 1
ATOM 1335 C CA . HIS B 1 68 ? -26.95496 -2.64880 24.35998 1.000 8.47812 86 HIS B CA 1
ATOM 1336 C C . HIS B 1 68 ? -26.37035 -3.64022 23.36671 1.000 7.99087 86 HIS B C 1
ATOM 1337 O O . HIS B 1 68 ? -26.48890 -3.45570 22.15361 1.000 8.37120 86 HIS B O 1
ATOM 1344 N N . ILE B 1 69 ? -25.73582 -4.68614 23.89183 1.000 9.78059 87 ILE B N 1
ATOM 1345 C CA . ILE B 1 69 ? -25.17511 -5.77106 23.09403 1.000 10.60980 87 ILE B CA 1
ATOM 1346 C C . ILE B 1 69 ? -25.67877 -7.07941 23.68109 1.000 12.98587 87 ILE B C 1
ATOM 1347 O O . ILE B 1 69 ? -25.48249 -7.33792 24.87443 1.000 13.35116 87 ILE B O 1
ATOM 1352 N N . LYS B 1 70 ? -26.31548 -7.90630 22.84929 1.000 11.13427 88 LYS B N 1
ATOM 1353 C CA . LYS B 1 70 ? -26.77588 -9.20997 23.31237 1.000 14.44317 88 LYS B CA 1
ATOM 1354 C C . LYS B 1 70 ? -26.97405 -10.15787 22.13745 1.000 14.36135 88 LYS B C 1
ATOM 1355 O O . LYS B 1 70 ? -27.69579 -9.82297 21.18955 1.000 11.60150 88 LYS B O 1
ATOM 1361 N N . PRO B 1 71 ? -26.34485 -11.34502 22.14933 1.000 15.09574 89 PRO B N 1
ATOM 1362 C CA . PRO B 1 71 ? -25.36873 -11.78109 23.15304 1.000 14.17985 89 PRO B CA 1
ATOM 1363 C C . PRO B 1 71 ? -23.97869 -11.22134 22.87215 1.000 14.39737 89 PRO B C 1
ATOM 1364 O O . PRO B 1 71 ? -23.62869 -11.01764 21.70728 1.000 16.66975 89 PRO B O 1
ATOM 1368 N N . VAL B 1 72 ? -23.19291 -10.98383 23.92199 1.000 12.79344 90 VAL B N 1
ATOM 1369 C CA . VAL B 1 72 ? -21.83735 -10.48082 23.73470 1.000 14.24779 90 VAL B CA 1
ATOM 1370 C C . VAL B 1 72 ? -20.96772 -11.56381 23.10664 1.000 18.93809 90 VAL B C 1
ATOM 1371 O O . VAL B 1 72 ? -21.04961 -12.74565 23.47272 1.000 18.58954 90 VAL B O 1
ATOM 1375 N N . GLU B 1 73 ? -20.14922 -11.16499 22.13310 1.000 18.94951 91 GLU B N 1
ATOM 1376 C CA A GLU B 1 73 ? -19.20302 -12.04844 21.46781 0.508 20.02998 91 GLU B CA 1
ATOM 1377 C CA B GLU B 1 73 ? -19.20343 -12.04156 21.45584 0.492 20.02915 91 GLU B CA 1
ATOM 1378 C C . GLU B 1 73 ? -17.78545 -11.51722 21.64631 1.000 21.79142 91 GLU B C 1
ATOM 1379 O O . GLU B 1 73 ? -17.56816 -10.37168 22.05367 1.000 15.89879 91 GLU B O 1
ATOM 1390 N N . LEU B 1 74 ? -16.80997 -12.37408 21.32646 1.000 18.63443 92 LEU B N 1
ATOM 1391 C CA . LEU B 1 74 ? -15.40667 -11.99179 21.46889 1.000 19.94534 92 LEU B CA 1
ATOM 1392 C C . LEU B 1 74 ? -15.07299 -10.76561 20.62987 1.000 15.37244 92 LEU B C 1
ATOM 1393 O O . LEU B 1 74 ? -14.25822 -9.93013 21.03878 1.000 18.89025 92 LEU B O 1
ATOM 1398 N N . GLU B 1 75 ? -15.69322 -10.64365 19.45319 1.000 16.61088 93 GLU B N 1
ATOM 1399 C CA . GLU B 1 75 ? -15.46774 -9.51508 18.55697 1.000 17.28840 93 GLU B CA 1
ATOM 1400 C C . GLU B 1 75 ? -15.98293 -8.19526 19.11854 1.000 17.31062 93 GLU B C 1
ATOM 1401 O O . GLU B 1 75 ? -15.69188 -7.14238 18.54065 1.000 16.23941 93 GLU B O 1
ATOM 1407 N N . ASP B 1 76 ? -16.73807 -8.21934 20.21728 1.000 15.90552 94 ASP B N 1
ATOM 1408 C CA . ASP B 1 76 ? -17.23204 -6.98434 20.81149 1.000 15.69362 94 ASP B CA 1
ATOM 1409 C C . ASP B 1 76 ? -16.20386 -6.29387 21.69100 1.000 15.62873 94 ASP B C 1
ATOM 1410 O O . ASP B 1 76 ? -16.43268 -5.14793 22.09153 1.000 16.24084 94 ASP B O 1
ATOM 1415 N N . GLU B 1 77 ? -15.09176 -6.95536 22.00781 1.000 12.94218 95 GLU B N 1
ATOM 1416 C CA . GLU B 1 77 ? -14.03598 -6.32095 22.78533 1.000 17.88583 95 GLU B CA 1
ATOM 1417 C C . GLU B 1 77 ? -13.44904 -5.16431 21.98781 1.000 17.73332 95 GLU B C 1
ATOM 1418 O O . GLU B 1 77 ? -12.81704 -5.38000 20.94768 1.000 16.26963 95 GLU B O 1
ATOM 1424 N N . ALA B 1 78 ? -13.66794 -3.93710 22.45336 1.000 15.63914 96 ALA B N 1
ATOM 1425 C CA . ALA B 1 78 ? -13.33537 -2.74474 21.67897 1.000 14.35293 96 ALA B CA 1
ATOM 1426 C C . ALA B 1 78 ? -13.50400 -1.52342 22.57307 1.000 14.21464 96 ALA B C 1
ATOM 1427 O O . ALA B 1 78 ? -13.95448 -1.62117 23.71810 1.000 15.96590 96 ALA B O 1
ATOM 1429 N N . SER B 1 79 ? -13.13820 -0.36612 22.03178 1.000 14.82263 97 SER B N 1
ATOM 1430 C CA . SER B 1 79 ? -13.31533 0.91720 22.69554 1.000 13.44268 97 SER B CA 1
ATOM 1431 C C . SER B 1 79 ? -14.53672 1.62154 22.11619 1.000 11.45937 97 SER B C 1
ATOM 1432 O O . SER B 1 79 ? -14.61826 1.83138 20.90159 1.000 10.25213 97 SER B O 1
ATOM 1435 N N . TYR B 1 80 ? -15.47254 1.99738 22.98411 1.000 10.45774 98 TYR B N 1
ATOM 1436 C CA . TYR B 1 80 ? -16.74970 2.56826 22.57354 1.000 9.60688 98 TYR B CA 1
ATOM 1437 C C . TYR B 1 80 ? -16.84427 4.02856 22.99399 1.000 11.44206 98 TYR B C 1
ATOM 1438 O O . TYR B 1 80 ? -16.39163 4.39987 24.08036 1.000 12.78813 98 TYR B O 1
ATOM 1447 N N . GLU B 1 81 ? -17.43828 4.85538 22.13023 1.000 8.55769 99 GLU B N 1
ATOM 1448 C CA . GLU B 1 81 ? -17.74563 6.24077 22.45994 1.000 8.68236 99 GLU B CA 1
ATOM 1449 C C . GLU B 1 81 ? -19.19792 6.53926 22.13961 1.000 10.31605 99 GLU B C 1
ATOM 1450 O O . GLU B 1 81 ? -19.72345 6.09223 21.11813 1.000 9.71528 99 GLU B O 1
ATOM 1456 N N . CYS B 1 82 ? -19.82604 7.32461 23.00312 1.000 9.55066 100 CYS B N 1
ATOM 1457 C CA . CYS B 1 82 ? -21.11628 7.93635 22.72919 1.000 9.51519 100 CYS B CA 1
ATOM 1458 C C . CYS B 1 82 ? -20.86877 9.34094 22.19392 1.000 8.40126 100 CYS B C 1
ATOM 1459 O O . CYS B 1 82 ? -20.07872 10.09303 22.76826 1.000 11.12537 100 CYS B O 1
ATOM 1462 N N . GLN B 1 83 ? -21.52119 9.69484 21.09238 1.000 9.55190 101 GLN B N 1
ATOM 1463 C CA . GLN B 1 83 ? -21.21058 10.95307 20.42831 1.000 6.65601 101 GLN B CA 1
ATOM 1464 C C . GLN B 1 83 ? -22.48039 11.70398 20.06683 1.000 8.29279 101 GLN B C 1
ATOM 1465 O O . GLN B 1 83 ? -23.42745 11.11627 19.53487 1.000 9.15492 101 GLN B O 1
ATOM 1471 N N . ALA B 1 84 ? -22.48591 13.00443 20.34893 1.000 9.14751 102 ALA B N 1
ATOM 1472 C CA . ALA B 1 84 ? -23.52512 13.91576 19.87464 1.000 10.89362 102 ALA B CA 1
ATOM 1473 C C . ALA B 1 84 ? -23.01983 14.48892 18.55812 1.000 9.91047 102 ALA B C 1
ATOM 1474 O O . ALA B 1 84 ? -22.29899 15.48951 18.52771 1.000 11.46128 102 ALA B O 1
ATOM 1476 N N . SER B 1 85 ? -23.40323 13.83906 17.45234 1.000 8.94259 103 SER B N 1
ATOM 1477 C CA . SER B 1 85 ? -22.70952 14.04757 16.18075 1.000 10.35310 103 SER B CA 1
ATOM 1478 C C . SER B 1 85 ? -22.82640 15.48468 15.69065 1.000 11.87530 103 SER B C 1
ATOM 1479 O O . SER B 1 85 ? -21.89484 16.01108 15.07123 1.000 12.60722 103 SER B O 1
ATOM 1482 N N . GLN B 1 86 ? -23.96669 16.12965 15.93553 1.000 10.69411 104 GLN B N 1
ATOM 1483 C CA . GLN B 1 86 ? -24.18769 17.46523 15.39374 1.000 12.85996 104 GLN B CA 1
ATOM 1484 C C . GLN B 1 86 ? -23.53281 18.55407 16.23091 1.000 15.38398 104 GLN B C 1
ATOM 1485 O O . GLN B 1 86 ? -23.34265 19.67014 15.73356 1.000 17.09357 104 GLN B O 1
ATOM 1491 N N . ALA B 1 87 ? -23.17069 18.25351 17.47439 1.000 13.26978 105 ALA B N 1
ATOM 1492 C CA . ALA B 1 87 ? -22.48816 19.20552 18.33800 1.000 17.02233 105 ALA B CA 1
ATOM 1493 C C . ALA B 1 87 ? -20.99421 18.93855 18.45769 1.000 18.95615 105 ALA B C 1
ATOM 1494 O O . ALA B 1 87 ? -20.28039 19.75519 19.04910 1.000 19.69890 105 ALA B O 1
ATOM 1496 N N . GLY B 1 88 ? -20.50620 17.82627 17.91617 1.000 12.17052 106 GLY B N 1
ATOM 1497 C CA . GLY B 1 88 ? -19.10074 17.49874 18.03375 1.000 17.12905 106 GLY B CA 1
ATOM 1498 C C . GLY B 1 88 ? -18.67104 17.04021 19.40617 1.000 20.09105 106 GLY B C 1
ATOM 1499 O O . GLY B 1 88 ? -17.47912 17.08461 19.71676 1.000 19.02003 106 GLY B O 1
ATOM 1500 N N . LEU B 1 89 ? -19.60774 16.58497 20.23472 1.000 16.83496 107 LEU B N 1
ATOM 1501 C CA . LEU B 1 89 ? -19.32436 16.17534 21.60352 1.000 15.18637 107 LEU B CA 1
ATOM 1502 C C . LEU B 1 89 ? -19.08853 14.66932 21.65345 1.000 16.77317 107 LEU B C 1
ATOM 1503 O O . LEU B 1 89 ? -19.88182 13.89574 21.10723 1.000 15.26210 107 LEU B O 1
ATOM 1508 N N . ARG B 1 90 ? -18.00258 14.25567 22.31076 1.000 14.14907 108 ARG B N 1
ATOM 1509 C CA . ARG B 1 90 ? -17.63852 12.84718 22.41271 1.000 15.22342 108 ARG B CA 1
ATOM 1510 C C . ARG B 1 90 ? -17.43643 12.45993 23.86749 1.000 14.61938 108 ARG B C 1
ATOM 1511 O O . ARG B 1 90 ? -16.77336 13.17610 24.62302 1.000 12.31622 108 ARG B O 1
ATOM 1519 N N . SER B 1 91 ? -17.97554 11.30618 24.24623 1.000 13.72320 109 SER B N 1
ATOM 1520 C CA . SER B 1 91 ? -17.74214 10.79785 25.58712 1.000 13.48621 109 SER B CA 1
ATOM 1521 C C . SER B 1 91 ? -16.30067 10.31760 25.73498 1.000 13.50297 109 SER B C 1
ATOM 1522 O O . SER B 1 91 ? -15.57388 10.11766 24.75521 1.000 13.38278 109 SER B O 1
ATOM 1525 N N . ARG B 1 92 ? -15.89047 10.13389 26.98341 1.000 13.64982 110 ARG B N 1
ATOM 1526 C CA . ARG B 1 92 ? -14.68095 9.37396 27.24650 1.000 17.74562 110 ARG B CA 1
ATOM 1527 C C . ARG B 1 92 ? -14.82413 7.98799 26.62287 1.000 16.96220 110 ARG B C 1
ATOM 1528 O O . ARG B 1 92 ? -15.92270 7.41701 26.62118 1.000 15.27627 110 ARG B O 1
ATOM 1536 N N . PRO B 1 93 ? -13.75951 7.43362 26.05458 1.000 16.55497 111 PRO B N 1
ATOM 1537 C CA . PRO B 1 93 ? -13.86199 6.08767 25.48781 1.000 15.89499 111 PRO B CA 1
ATOM 1538 C C . PRO B 1 93 ? -14.01360 5.05927 26.59605 1.000 17.84526 111 PRO B C 1
ATOM 1539 O O . PRO B 1 93 ? -13.41503 5.18001 27.66725 1.000 17.99344 111 PRO B O 1
ATOM 1543 N N . ALA B 1 94 ? -14.84391 4.05456 26.34242 1.000 12.64717 112 ALA B N 1
ATOM 1544 C CA . ALA B 1 94 ? -15.09955 2.99281 27.30768 1.000 15.72928 112 ALA B CA 1
ATOM 1545 C C . ALA B 1 94 ? -14.64671 1.66879 26.71278 1.000 12.27306 112 ALA B C 1
ATOM 1546 O O . ALA B 1 94 ? -15.14081 1.25908 25.65792 1.000 12.88032 112 ALA B O 1
ATOM 1548 N N . GLN B 1 95 ? -13.71386 0.99996 27.38364 1.000 15.27353 113 GLN B N 1
ATOM 1549 C CA . GLN B 1 95 ? -13.22305 -0.28459 26.91117 1.000 15.72555 113 GLN B CA 1
ATOM 1550 C C . GLN B 1 95 ? -14.12867 -1.39134 27.42346 1.000 18.57228 113 GLN B C 1
ATOM 1551 O O . GLN B 1 95 ? -14.36587 -1.49853 28.63006 1.000 19.27154 113 GLN B O 1
ATOM 1557 N N . LEU B 1 96 ? -14.63758 -2.20140 26.50475 1.000 14.40289 114 LEU B N 1
ATOM 1558 C CA . LEU B 1 96 ? -15.42453 -3.38107 26.83677 1.000 16.13921 114 LEU B CA 1
ATOM 1559 C C . LEU B 1 96 ? -14.49206 -4.58227 26.80636 1.000 17.90381 114 LEU B C 1
ATOM 1560 O O . LEU B 1 96 ? -13.88597 -4.86672 25.76993 1.000 16.67176 114 LEU B O 1
ATOM 1565 N N . HIS B 1 97 ? -14.36151 -5.26558 27.93955 1.000 19.99526 115 HIS B N 1
ATOM 1566 C CA . HIS B 1 97 ? -13.57369 -6.48832 28.04505 1.000 20.69783 115 HIS B CA 1
ATOM 1567 C C . HIS B 1 97 ? -14.52135 -7.67743 28.07018 1.000 20.32692 115 HIS B C 1
ATOM 1568 O O . HIS B 1 97 ? -15.52471 -7.65324 28.78856 1.000 20.43725 115 HIS B O 1
ATOM 1575 N N . VAL B 1 98 ? -14.20384 -8.71429 27.29826 1.000 21.76359 116 VAL B N 1
ATOM 1576 C CA . VAL B 1 98 ? -15.04287 -9.90630 27.19893 1.000 22.63372 116 VAL B CA 1
ATOM 1577 C C . VAL B 1 98 ? -14.28091 -11.07554 27.79843 1.000 23.96295 116 VAL B C 1
ATOM 1578 O O . VAL B 1 98 ? -13.21137 -11.44901 27.30245 1.000 27.74546 116 VAL B O 1
ATOM 1582 N N . MET B 1 99 ? -14.82192 -11.65057 28.86175 1.000 24.43674 117 MET B N 1
ATOM 1583 C CA . MET B 1 99 ? -14.20559 -12.80417 29.49583 1.000 31.82002 117 MET B CA 1
ATOM 1584 C C . MET B 1 99 ? -14.95766 -14.06442 29.11439 1.000 33.33063 117 MET B C 1
ATOM 1585 O O . MET B 1 99 ? -16.19355 -14.08284 29.09611 1.000 26.97792 117 MET B O 1
ATOM 1590 N N . VAL B 1 100 ? -14.20530 -15.11724 28.80292 1.000 34.28461 118 VAL B N 1
ATOM 1591 C CA . VAL B 1 100 ? -14.77297 -16.39677 28.41075 1.000 32.83180 118 VAL B CA 1
ATOM 1592 C C . VAL B 1 100 ? -14.97583 -17.22146 29.67653 1.000 34.13815 118 VAL B C 1
ATOM 1593 O O . VAL B 1 100 ? -14.01928 -17.43606 30.43275 1.000 34.68794 118 VAL B O 1
ATOM 1597 N N . PRO B 1 101 ? -16.19773 -17.67647 29.94690 1.000 40.05476 119 PRO B N 1
ATOM 1598 C CA . PRO B 1 101 ? -16.40474 -18.56901 31.08761 1.000 42.50515 119 PRO B CA 1
ATOM 1599 C C . PRO B 1 101 ? -15.76398 -19.91588 30.81167 1.000 41.23551 119 PRO B C 1
ATOM 1600 O O . PRO B 1 101 ? -15.83593 -20.43987 29.69734 1.000 39.45304 119 PRO B O 1
ATOM 1604 N N . HIS B 1 102 ? -15.11618 -20.45578 31.83530 1.000 39.70904 120 HIS B N 1
ATOM 1605 C CA . HIS B 1 102 ? -14.56650 -21.79883 31.81532 1.000 48.50091 120 HIS B CA 1
ATOM 1606 C C . HIS B 1 102 ? -15.48030 -22.70539 32.61942 1.000 53.04198 120 HIS B C 1
ATOM 1607 O O . HIS B 1 102 ? -15.90139 -22.35124 33.72260 1.000 59.76158 120 HIS B O 1
ATOM 1614 N N . HIS B 1 103 ? -15.76349 -23.87807 32.07807 1.000 55.29186 121 HIS B N 1
ATOM 1615 C CA . HIS B 1 103 ? -16.74692 -24.77683 32.64585 1.000 59.52004 121 HIS B CA 1
ATOM 1616 C C . HIS B 1 103 ? -16.15236 -26.16580 32.76476 1.000 57.71627 121 HIS B C 1
ATOM 1617 O O . HIS B 1 103 ? -15.22690 -26.53178 32.03983 1.000 56.22445 121 HIS B O 1
ATOM 1624 N N . HIS B 1 104 ? -16.69596 -26.92564 33.70760 1.000 65.62721 122 HIS B N 1
ATOM 1625 C CA . HIS B 1 104 ? -16.41996 -28.35549 33.85756 1.000 63.81137 122 HIS B CA 1
ATOM 1626 C C . HIS B 1 104 ? -17.29925 -28.91562 34.97247 1.000 66.62739 122 HIS B C 1
ATOM 1627 O O . HIS B 1 104 ? -17.47913 -30.12458 35.09627 1.000 64.17883 122 HIS B O 1
#

Secondary structure (DSSP, 8-state):
---EEEE----EEEETTS-EEE--EEES--S-EEEEETTEE--SSTT-TT-TTEEEES-T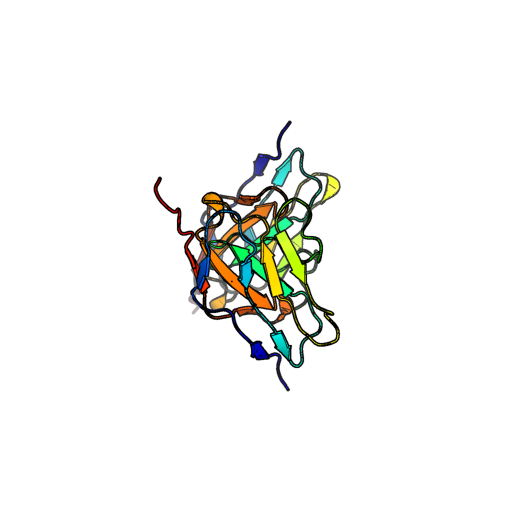TTTB-EEEESS--GGG-EEEEEEETTTTEEPPPEEEEEE----/---EEEE----EEEETTS-EEE--EEES--S-EEEEETTEE--SSTT-TT-TTEEEES-TTTTB-EEEESS--GGG-EEEEEEETTTTEEPPPEEEEEEPPP--

InterPro domains:
  IPR003598 Immunoglobulin subtype 2 [SM00408] (33-107)
  IPR003598 Immunoglobulin subtype 2 [SM00408] (134-208)
  IPR003598 Immunoglobulin subtype 2 [SM00408] (321-379)
  IPR003599 Immunoglobulin domain subtype [SM00409] (27-117)
  IPR003599 Immunoglobulin domain subtype [SM00409] (128-219)
  IPR003599 Immunoglobulin domain subtype [SM00409] (230-306)
  IPR003599 Immunoglobulin domain subtype [SM00409] (315-393)
  IPR003599 Immunoglobulin domain subtype [SM00409] (401-500)
  IPR007110 Immunoglobulin-like domain [PS50835] (21-115)
  IPR007110 Immunoglobulin-like domain [PS50835] (120-219)
  IPR007110 Immunoglobulin-like domain [PS50835] (224-304)
  IPR007110 Immunoglobulin-like domain [PS50835] (309-391)
  IPR013162 CD80-like, immunoglobulin C2-set [PF08205] (140-208)
  IPR013783 Immunoglobulin-like fold [G3DSA:2.60.40.10] (15-120)
  IPR013783 Immunoglobulin-like fold [G3DSA:2.60.40.10] (122-220)
  IPR013783 Immunoglobulin-like fold [G3DSA:2.60.40.10] (221-307)
  IPR013783 Immunoglobulin-like fold [G3DSA:2.60.40.10] (310-392)
  IPR013783 Immunoglobulin-like fold [G3DSA:2.60.40.10] (393-498)
  IPR036179 Immunoglobulin-like domain superfamily [SSF48726] (21-124)
  IPR036179 Immunoglobulin-like domain superfamily [SSF48726] (119-224)

Foldseek 3Di:
DAKDWPDFFAADEEEQQCKDKGKTFIPPAQAFKFKDFQNRTQDGDQCSPPQPFWGFDDDCVRGITIIMGGRDHQVSFTWMWMDRVVRRDIGDTYGYHYDYDDD/DDKDWPDFFAADEDEAQCKDKGWTFIPPALAFKFKDWQRRTQDGDQQSPPQNQWGFDDDVVRGITIIMGGRDDQVSQTWMWIDRVVRGDIGDTYGYHYDYDDDD

Radius of gyration: 18.03 Å; Cα contacts (8 Å, |Δi|>4): 542; chains: 2; bounding box: 40×66×42 Å